Protein AF-B9FNY4-F1 (afdb_monomer)

Secondary structure (DSSP, 8-state):
---EETTEE--HHHHHHHHHHHHHHHHHHIIIIIHHHHHHHTTTPPPPPHHHHHHHHHHTT--GGG--SS-GGGGHHHHHHHHHHHHHHHHHHHHHHHHHS-GGGTTHHHHHHHHHHHHHHHHHHHHHHHHHHH-TTS-S-GGG--HHHHHHHHHHHHHHHHHHHHHHHHH-----TT-

Mean predicted aligned error: 11.74 Å

pLDDT: mean 81.32, std 11.99, range [42.44, 97.62]

Structure (mmCIF, N/CA/C/O backbone):
data_AF-B9FNY4-F1
#
_entry.id   AF-B9FNY4-F1
#
loop_
_atom_site.group_PDB
_atom_site.id
_atom_site.type_symbol
_atom_site.label_atom_id
_atom_site.label_alt_id
_atom_site.label_comp_id
_atom_site.label_asym_id
_atom_site.label_entity_id
_atom_site.label_seq_id
_atom_site.pdbx_PDB_ins_code
_atom_site.Cartn_x
_atom_site.Cartn_y
_atom_site.Cartn_z
_atom_site.occupancy
_atom_site.B_iso_or_equiv
_atom_site.auth_seq_id
_atom_site.auth_comp_id
_atom_site.auth_asym_id
_atom_site.auth_atom_id
_atom_site.pdbx_PDB_model_num
ATOM 1 N N . MET A 1 1 ? 3.031 2.724 -18.565 1.00 45.75 1 MET A N 1
ATOM 2 C CA . MET A 1 1 ? 2.401 1.517 -19.132 1.00 45.75 1 MET A CA 1
ATOM 3 C C . MET A 1 1 ? 1.024 1.893 -19.633 1.00 45.75 1 MET A C 1
ATOM 5 O O . MET A 1 1 ? 0.142 2.156 -18.815 1.00 45.75 1 MET A O 1
ATOM 9 N N . ASP A 1 2 ? 0.850 1.900 -20.95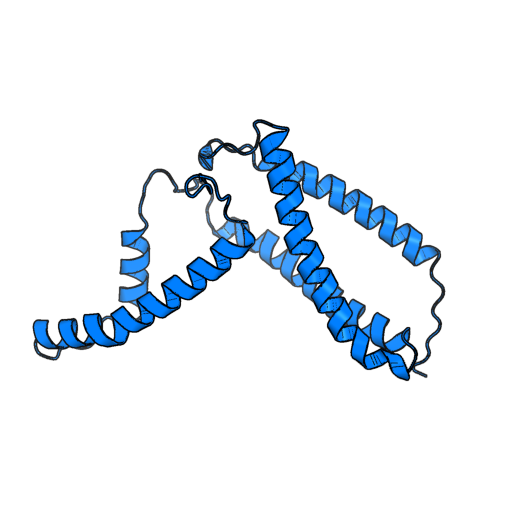1 1.00 42.44 2 ASP A N 1
ATOM 10 C CA . ASP A 1 2 ? -0.464 2.051 -21.567 1.00 42.44 2 ASP A CA 1
ATOM 11 C C . ASP A 1 2 ? -1.359 0.874 -21.174 1.00 42.44 2 ASP A C 1
ATOM 13 O O . ASP A 1 2 ? -1.026 -0.290 -21.394 1.00 42.44 2 ASP A O 1
ATOM 17 N N . ARG A 1 3 ? -2.494 1.176 -20.539 1.00 53.03 3 ARG A N 1
ATOM 18 C CA . ARG A 1 3 ? -3.477 0.172 -20.084 1.00 53.03 3 ARG A CA 1
ATOM 19 C C . ARG A 1 3 ? -4.667 0.066 -21.034 1.00 53.03 3 ARG A C 1
ATOM 21 O O . ARG A 1 3 ? -5.680 -0.540 -20.693 1.00 53.03 3 ARG A O 1
ATOM 28 N N . ALA A 1 4 ? -4.570 0.709 -22.194 1.00 49.94 4 ALA A N 1
ATOM 29 C CA . ALA A 1 4 ? -5.617 0.738 -23.196 1.00 49.94 4 ALA A CA 1
ATOM 30 C C . ALA A 1 4 ? -5.438 -0.429 -24.174 1.00 49.94 4 ALA A C 1
ATOM 32 O O . ALA A 1 4 ? -4.459 -0.489 -24.912 1.00 49.94 4 ALA A O 1
ATOM 33 N N . ILE A 1 5 ? -6.405 -1.346 -24.201 1.00 56.44 5 ILE A N 1
ATOM 34 C CA . ILE A 1 5 ? -6.552 -2.324 -25.282 1.00 56.44 5 ILE A CA 1
ATOM 35 C C . ILE A 1 5 ? -7.627 -1.765 -26.214 1.00 56.44 5 ILE A C 1
ATOM 37 O O . ILE A 1 5 ? -8.829 -1.912 -25.972 1.00 56.44 5 ILE A O 1
ATOM 41 N N . GLY A 1 6 ? -7.198 -1.033 -27.243 1.00 69.25 6 GLY A N 1
ATOM 42 C CA . GLY A 1 6 ? -8.106 -0.298 -28.124 1.00 69.25 6 GLY A CA 1
ATOM 43 C C . GLY A 1 6 ? -8.939 0.722 -27.340 1.00 69.25 6 GLY A C 1
ATOM 44 O O . GLY A 1 6 ? -8.407 1.696 -26.817 1.00 69.25 6 GLY A O 1
ATOM 45 N N . ARG A 1 7 ? -10.255 0.494 -27.238 1.00 60.91 7 ARG A N 1
ATOM 46 C CA . ARG A 1 7 ? -11.202 1.389 -26.542 1.00 60.91 7 ARG A CA 1
ATOM 47 C C . ARG A 1 7 ? -11.430 1.029 -25.061 1.00 60.91 7 ARG A C 1
ATOM 49 O O . ARG A 1 7 ? -12.143 1.752 -24.371 1.00 60.91 7 ARG A O 1
ATOM 56 N N . PHE A 1 8 ? -10.860 -0.077 -24.573 1.00 56.94 8 PHE A N 1
ATOM 57 C CA . PHE A 1 8 ? -11.051 -0.581 -23.208 1.00 56.94 8 PHE A CA 1
ATOM 58 C C . PHE A 1 8 ? -9.840 -0.264 -22.322 1.00 56.94 8 PHE A C 1
ATOM 60 O O . PHE A 1 8 ? -8.714 -0.629 -22.658 1.00 56.94 8 PHE A O 1
ATOM 67 N N . HIS A 1 9 ? -10.064 0.402 -21.185 1.00 57.34 9 HI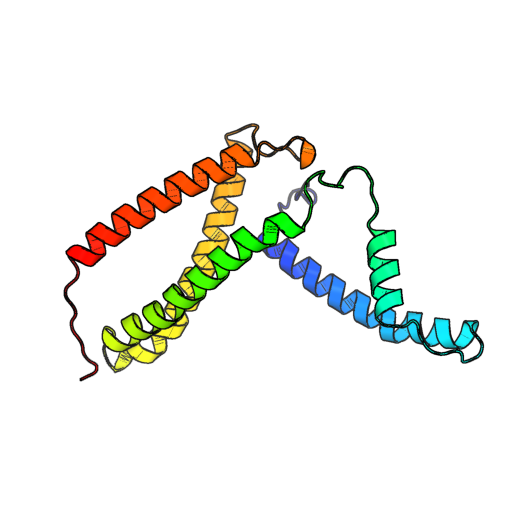S A N 1
ATOM 68 C CA . HIS A 1 9 ? -9.010 0.739 -20.227 1.00 57.34 9 HIS A CA 1
ATOM 69 C C . HIS A 1 9 ? -8.999 -0.281 -19.087 1.00 57.34 9 HIS A C 1
ATOM 71 O O . HIS A 1 9 ? -9.937 -0.354 -18.296 1.00 57.34 9 HIS A O 1
ATOM 77 N N . VAL A 1 10 ? -7.944 -1.090 -19.032 1.00 63.94 10 VAL A N 1
ATOM 78 C CA . VAL A 1 10 ? -7.788 -2.188 -18.077 1.00 63.94 10 VAL A CA 1
ATOM 79 C C . VAL A 1 10 ? -7.525 -1.603 -16.678 1.00 63.94 10 VAL A C 1
ATOM 81 O O . VAL A 1 10 ? -6.499 -0.941 -16.476 1.00 63.94 10 VAL A O 1
ATOM 84 N N . PRO A 1 11 ? -8.415 -1.820 -15.686 1.00 64.81 11 PRO A N 1
ATOM 85 C CA . PRO A 1 11 ? -8.204 -1.331 -14.325 1.00 64.81 11 PRO A CA 1
ATOM 86 C C . PRO A 1 11 ? -6.929 -1.929 -13.720 1.00 64.81 11 PRO A C 1
ATOM 88 O O . PRO A 1 11 ? -6.668 -3.120 -13.893 1.00 64.81 11 PRO A O 1
ATOM 91 N N . ALA A 1 12 ? -6.165 -1.148 -12.948 1.00 58.91 12 ALA A N 1
ATOM 92 C CA . ALA A 1 12 ? -4.919 -1.618 -12.320 1.00 58.91 12 ALA A CA 1
ATOM 93 C C . ALA A 1 12 ? -5.113 -2.905 -11.494 1.00 58.91 12 ALA A C 1
ATOM 95 O O . ALA A 1 12 ? -4.279 -3.805 -11.541 1.00 58.91 12 ALA A O 1
ATOM 96 N N . ALA A 1 13 ? -6.257 -3.035 -10.814 1.00 56.66 13 ALA A N 1
ATOM 97 C CA . ALA A 1 13 ? -6.615 -4.226 -10.044 1.00 56.66 13 ALA A CA 1
ATOM 98 C C . ALA A 1 13 ? -6.668 -5.511 -10.899 1.00 56.66 13 ALA A C 1
ATOM 100 O O . ALA A 1 13 ? -6.303 -6.586 -10.432 1.00 56.66 13 ALA A O 1
ATOM 101 N N . SER A 1 14 ? -7.059 -5.411 -12.174 1.00 68.81 14 SER A N 1
ATOM 102 C CA . SER A 1 14 ? -7.124 -6.568 -13.079 1.00 68.81 14 SER A CA 1
ATOM 103 C C . SER A 1 14 ? -5.753 -7.008 -13.614 1.00 68.81 14 SER A C 1
ATOM 105 O O . SER A 1 14 ? -5.588 -8.172 -13.971 1.00 68.81 14 SER A O 1
ATOM 107 N N . MET A 1 15 ? -4.740 -6.132 -13.572 1.00 67.50 15 MET A N 1
ATOM 108 C CA . MET A 1 15 ? -3.353 -6.482 -13.919 1.00 67.50 15 MET A CA 1
ATOM 109 C C . MET A 1 15 ?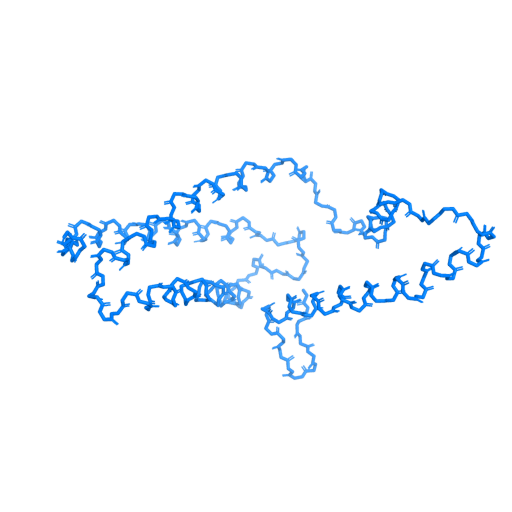 -2.729 -7.456 -12.907 1.00 67.50 15 MET A C 1
ATOM 111 O O . MET A 1 15 ? -1.887 -8.292 -13.250 1.00 67.50 15 MET A O 1
ATOM 115 N N . VAL A 1 16 ? -3.168 -7.386 -11.647 1.00 70.25 16 VAL A N 1
ATOM 116 C CA . VAL A 1 16 ? -2.762 -8.341 -10.607 1.00 70.25 16 VAL A CA 1
ATOM 117 C C . VAL A 1 16 ? -3.350 -9.723 -10.912 1.00 70.25 16 VAL A C 1
ATOM 119 O O . VAL A 1 16 ? -2.641 -10.725 -10.856 1.00 70.25 16 VAL A O 1
ATOM 122 N N . VAL A 1 17 ? -4.616 -9.781 -11.337 1.00 73.94 17 VAL A N 1
ATOM 123 C CA . VAL A 1 17 ? -5.280 -11.036 -11.729 1.00 73.94 17 VAL A CA 1
ATOM 124 C C . VAL A 1 17 ? -4.628 -11.646 -12.971 1.00 73.94 17 VAL A C 1
ATOM 126 O O . VAL A 1 17 ? -4.348 -12.843 -12.979 1.00 73.94 17 VAL A O 1
ATOM 129 N N . SER A 1 18 ? -4.304 -10.845 -13.995 1.00 75.50 18 SER A N 1
ATOM 130 C CA . SER A 1 18 ? -3.592 -11.353 -15.177 1.00 75.50 18 SER A CA 1
ATOM 131 C C . SER A 1 18 ? -2.202 -11.889 -14.833 1.00 75.50 18 SER A C 1
ATOM 133 O O . SER A 1 18 ? -1.769 -12.875 -15.423 1.00 75.50 18 SER A O 1
ATOM 135 N N . SER A 1 19 ? -1.527 -11.291 -13.845 1.00 75.81 19 SER A N 1
ATOM 136 C CA . SER A 1 19 ? -0.247 -11.798 -13.337 1.00 75.81 19 SER A CA 1
ATOM 137 C C . SER A 1 19 ? -0.413 -13.168 -12.676 1.00 75.81 19 SER A C 1
ATOM 139 O O . SER A 1 19 ? 0.359 -14.079 -12.966 1.00 75.81 19 SER A O 1
ATOM 141 N N . PHE A 1 20 ? -1.453 -13.361 -11.857 1.00 81.44 20 PHE A N 1
ATOM 142 C CA . PHE A 1 20 ? -1.758 -14.670 -11.270 1.00 81.44 20 PHE A CA 1
ATOM 143 C C . PHE A 1 20 ? -2.084 -15.726 -12.334 1.00 81.44 20 PHE A C 1
ATOM 145 O O . PHE A 1 20 ? -1.548 -16.832 -12.278 1.00 81.44 20 PHE A O 1
ATOM 152 N N . VAL A 1 21 ? -2.895 -15.385 -13.341 1.00 85.75 21 VAL A N 1
ATOM 153 C CA . VAL A 1 21 ? -3.209 -16.289 -14.462 1.00 85.75 21 VAL A CA 1
ATOM 154 C C . VAL A 1 21 ? -1.942 -16.659 -15.237 1.00 85.75 21 VAL A C 1
ATOM 156 O O . VAL A 1 21 ? -1.702 -17.838 -15.495 1.00 85.75 21 VAL A O 1
ATOM 159 N N . ALA A 1 22 ? -1.094 -15.679 -15.558 1.00 84.94 22 ALA A N 1
ATOM 160 C CA . ALA A 1 22 ? 0.165 -15.910 -16.260 1.00 84.94 22 ALA A CA 1
ATOM 161 C C . ALA A 1 22 ? 1.113 -16.818 -15.464 1.00 84.94 22 ALA A C 1
ATOM 163 O O . ALA A 1 22 ? 1.749 -17.696 -16.050 1.00 84.94 22 ALA A O 1
ATOM 164 N N . VAL A 1 23 ? 1.180 -16.664 -14.137 1.00 86.50 23 VAL A N 1
ATOM 165 C CA . VAL A 1 23 ? 1.952 -17.558 -13.261 1.00 86.50 23 VAL A CA 1
ATOM 166 C C . VAL A 1 23 ? 1.412 -18.983 -13.328 1.00 86.50 23 VAL A C 1
ATOM 168 O O . VAL A 1 23 ? 2.196 -19.905 -13.532 1.00 86.50 23 VAL A O 1
ATOM 171 N N . VAL A 1 24 ? 0.095 -19.179 -13.224 1.00 88.31 24 VAL A N 1
ATOM 172 C CA . VAL A 1 24 ? -0.523 -20.516 -13.293 1.00 88.31 24 VAL A CA 1
ATOM 173 C C . VAL A 1 24 ? -0.235 -21.195 -14.634 1.00 88.31 24 VAL A C 1
ATOM 175 O O . VAL A 1 24 ? 0.182 -22.353 -14.664 1.00 88.31 24 VAL A O 1
ATOM 178 N N . VAL A 1 25 ? -0.394 -20.469 -15.744 1.00 90.19 25 VAL A N 1
ATOM 179 C CA . VAL A 1 25 ? -0.090 -20.986 -17.089 1.00 90.19 25 VAL A CA 1
ATOM 180 C C . VAL A 1 25 ? 1.395 -21.320 -17.222 1.00 90.19 25 VAL A C 1
ATOM 182 O O . VAL A 1 25 ? 1.742 -22.393 -17.714 1.00 90.19 25 VAL A O 1
ATOM 185 N N . SER A 1 26 ? 2.274 -20.437 -16.744 1.00 84.06 26 SER A N 1
ATOM 186 C CA . SER A 1 26 ? 3.725 -20.634 -16.811 1.00 84.06 26 SER A CA 1
ATOM 187 C C . SER A 1 26 ? 4.168 -21.835 -15.983 1.00 84.06 26 SER A C 1
ATOM 189 O O . SER A 1 26 ? 4.960 -22.634 -16.468 1.00 84.06 26 SER A O 1
ATOM 191 N N . LEU A 1 27 ? 3.627 -22.019 -14.775 1.00 85.75 27 LEU A N 1
ATOM 192 C CA . LEU A 1 27 ? 3.876 -23.209 -13.959 1.00 85.75 27 LEU A CA 1
ATOM 193 C C . LEU A 1 27 ? 3.424 -24.479 -14.687 1.00 85.75 27 LEU A C 1
ATOM 195 O O . LEU A 1 27 ? 4.187 -25.438 -14.773 1.00 85.75 27 LEU A O 1
ATOM 199 N N . GLY A 1 28 ? 2.235 -24.456 -15.298 1.00 87.50 28 GLY A N 1
ATOM 200 C CA . GLY A 1 28 ? 1.740 -25.564 -16.113 1.00 87.50 28 GLY A CA 1
ATOM 201 C C . GLY A 1 28 ? 2.671 -25.909 -17.279 1.00 87.50 28 GLY A C 1
ATOM 202 O O . GLY A 1 28 ? 3.005 -27.077 -17.475 1.00 87.50 28 GLY A O 1
A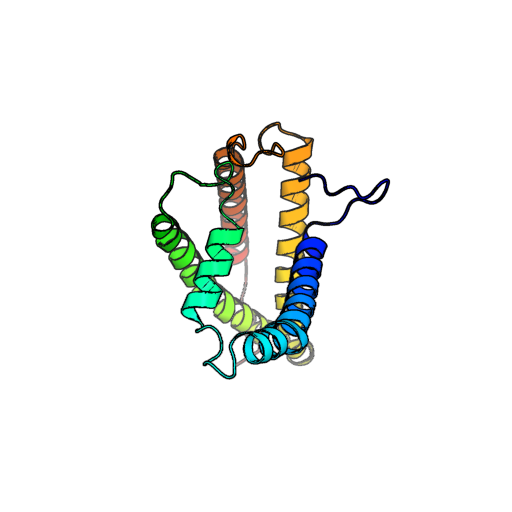TOM 203 N N . LEU A 1 29 ? 3.136 -24.902 -18.024 1.00 87.94 29 LEU A N 1
ATOM 204 C CA . LEU A 1 29 ? 4.075 -25.075 -19.136 1.00 87.94 29 LEU A CA 1
ATOM 205 C C . LEU A 1 29 ? 5.430 -25.606 -18.652 1.00 87.94 29 LEU A C 1
ATOM 207 O O . LEU A 1 29 ? 6.018 -26.508 -19.253 1.00 87.94 29 LEU A O 1
ATOM 211 N N . ILE A 1 30 ? 5.925 -25.057 -17.547 1.00 84.50 30 ILE A N 1
ATOM 212 C CA . ILE A 1 30 ? 7.208 -25.428 -16.974 1.00 84.50 30 ILE A CA 1
ATOM 213 C C . ILE A 1 30 ? 7.184 -26.890 -16.521 1.00 84.50 30 ILE A C 1
ATOM 215 O O . ILE A 1 30 ? 8.085 -27.652 -16.874 1.00 84.50 30 ILE A O 1
ATOM 219 N N . ASP A 1 31 ? 6.154 -27.297 -15.785 1.00 84.94 31 ASP A N 1
ATOM 220 C CA . ASP A 1 31 ? 6.104 -28.623 -15.180 1.00 84.94 31 ASP A CA 1
ATOM 221 C C . ASP A 1 31 ? 5.685 -29.713 -16.173 1.00 84.94 31 ASP A C 1
ATOM 223 O O . ASP A 1 31 ? 6.194 -30.834 -16.092 1.00 84.94 31 ASP A O 1
ATOM 227 N N . ARG A 1 32 ? 4.813 -29.397 -17.144 1.00 83.75 32 ARG A N 1
ATOM 228 C CA . ARG A 1 32 ? 4.325 -30.378 -18.131 1.00 83.75 32 ARG A CA 1
ATOM 229 C C . ARG A 1 32 ? 5.092 -30.428 -19.443 1.00 83.75 32 ARG A C 1
ATOM 231 O O . ARG A 1 32 ? 5.023 -31.458 -20.103 1.00 83.75 32 ARG A O 1
ATOM 238 N N . ALA A 1 33 ? 5.798 -29.368 -19.832 1.00 84.62 33 ALA A N 1
ATOM 239 C CA . ALA A 1 33 ? 6.523 -29.334 -21.103 1.00 84.62 33 ALA A CA 1
ATOM 240 C C . ALA A 1 33 ? 8.028 -29.132 -20.904 1.00 84.62 33 ALA A C 1
ATOM 242 O O . ALA A 1 33 ? 8.816 -29.981 -21.317 1.00 84.62 33 ALA A O 1
ATOM 243 N N . LEU A 1 34 ? 8.447 -28.056 -20.232 1.00 80.75 34 LEU A N 1
ATOM 244 C CA . LEU A 1 34 ? 9.872 -27.702 -20.159 1.00 80.75 34 LEU A CA 1
ATOM 245 C C . LEU A 1 34 ? 10.687 -28.686 -19.316 1.00 80.75 34 LEU A C 1
ATOM 247 O O . LEU A 1 34 ? 11.768 -29.082 -19.735 1.00 80.75 34 LEU A O 1
ATOM 251 N N . LEU A 1 35 ? 10.189 -29.120 -18.155 1.00 82.56 35 LEU A N 1
ATOM 252 C CA . LEU A 1 35 ? 10.872 -30.117 -17.327 1.00 82.56 35 LEU A CA 1
ATOM 253 C C . LEU A 1 35 ? 11.004 -31.498 -17.998 1.00 82.56 35 LEU A C 1
ATOM 255 O O . LEU A 1 35 ? 12.110 -32.045 -17.969 1.00 82.56 35 LEU A O 1
ATOM 259 N N . PRO A 1 36 ? 9.949 -32.098 -18.587 1.00 80.31 36 PRO A N 1
ATOM 260 C CA . PRO A 1 36 ? 10.094 -33.374 -19.285 1.00 80.31 36 PRO A CA 1
ATOM 261 C C . PRO A 1 36 ? 10.963 -33.256 -20.540 1.00 80.31 36 PRO A C 1
ATOM 263 O O . PRO A 1 36 ? 11.807 -34.122 -20.757 1.00 80.31 36 PRO A O 1
ATOM 266 N N . LEU A 1 37 ? 10.846 -32.164 -21.306 1.00 80.62 37 LEU A N 1
ATOM 267 C CA . LEU A 1 37 ? 11.718 -31.900 -22.453 1.00 80.62 37 LEU A CA 1
ATOM 268 C C . LEU A 1 37 ? 13.181 -31.746 -22.021 1.00 80.62 37 LEU A C 1
ATOM 270 O O . LEU A 1 37 ? 14.069 -32.337 -22.625 1.00 80.62 37 LEU A O 1
ATOM 274 N N . TRP A 1 38 ? 13.443 -31.019 -20.935 1.00 78.25 38 TRP A N 1
ATOM 275 C CA . TRP A 1 38 ? 14.786 -30.871 -20.376 1.00 78.25 38 TRP A CA 1
ATOM 276 C C . TRP A 1 38 ? 15.378 -32.216 -19.955 1.00 78.25 38 TRP A C 1
ATOM 278 O O . TRP A 1 38 ? 16.538 -32.499 -20.247 1.00 78.25 38 TRP A O 1
ATOM 288 N N . ARG A 1 39 ? 14.583 -33.074 -19.303 1.00 78.25 39 ARG A N 1
ATOM 289 C CA . ARG A 1 39 ? 15.006 -34.429 -18.912 1.00 78.25 39 ARG A CA 1
ATOM 290 C C . ARG A 1 39 ? 15.296 -35.313 -20.125 1.00 78.25 39 ARG A C 1
ATOM 292 O O . ARG A 1 39 ? 16.267 -36.066 -20.086 1.00 78.25 39 ARG A O 1
ATOM 299 N N . ALA A 1 40 ? 14.498 -35.191 -21.187 1.00 79.94 40 ALA A N 1
ATOM 300 C CA . ALA A 1 40 ? 14.701 -35.905 -22.444 1.00 79.94 40 ALA A CA 1
ATOM 301 C C . ALA A 1 40 ? 15.976 -35.439 -23.172 1.00 79.94 40 ALA A C 1
ATOM 303 O O . ALA A 1 40 ? 16.779 -36.267 -23.590 1.00 79.94 40 ALA A O 1
ATOM 304 N N . LEU A 1 41 ? 16.207 -34.125 -23.256 1.00 78.75 41 LEU A N 1
ATOM 305 C CA . LEU A 1 41 ? 17.367 -33.536 -23.939 1.00 78.75 41 LEU A CA 1
ATOM 306 C C . LEU A 1 41 ? 18.685 -33.731 -23.179 1.00 78.75 41 LEU A C 1
ATOM 308 O O . LEU A 1 41 ? 19.736 -33.880 -23.792 1.00 78.75 41 LEU A O 1
ATOM 312 N N . THR A 1 42 ? 18.653 -33.739 -21.845 1.00 77.94 42 THR A N 1
ATOM 313 C CA . THR A 1 42 ? 19.864 -33.879 -21.014 1.00 77.94 42 THR A CA 1
ATOM 314 C C . THR A 1 42 ? 20.189 -35.326 -20.634 1.00 77.94 42 THR A C 1
ATOM 316 O O . THR A 1 42 ? 21.063 -35.552 -19.795 1.00 77.94 42 THR A O 1
ATOM 319 N N . GLY A 1 43 ? 19.502 -36.306 -21.235 1.00 73.38 43 GLY A N 1
ATOM 320 C CA . GLY A 1 43 ? 19.780 -37.732 -21.041 1.00 73.38 43 GLY A CA 1
ATOM 321 C C . GLY A 1 43 ? 19.557 -38.221 -19.606 1.00 73.38 43 GLY A C 1
ATOM 322 O O . GLY A 1 43 ? 20.324 -39.044 -19.117 1.00 73.38 43 GLY A O 1
ATOM 323 N N . GLY A 1 44 ? 18.550 -37.691 -18.900 1.00 65.62 44 GLY A N 1
ATOM 324 C CA . GLY A 1 44 ? 18.219 -38.121 -17.532 1.00 65.62 44 GLY A CA 1
ATOM 325 C C . GLY A 1 44 ? 18.988 -37.420 -16.401 1.00 65.62 44 GLY A C 1
ATOM 326 O O . GLY A 1 44 ? 18.921 -37.861 -15.253 1.00 65.62 44 GLY A O 1
ATOM 327 N N . ARG A 1 45 ? 19.699 -36.315 -16.672 1.00 65.25 45 ARG A N 1
ATOM 328 C CA . ARG A 1 45 ? 20.307 -35.478 -15.618 1.00 65.25 45 ARG A CA 1
ATOM 329 C C . ARG A 1 45 ? 19.243 -34.831 -14.710 1.00 65.25 45 ARG A C 1
ATOM 331 O O . ARG A 1 45 ? 18.092 -34.631 -15.101 1.00 65.25 45 ARG A O 1
ATOM 338 N N . ARG A 1 46 ? 19.640 -34.496 -13.470 1.00 68.19 46 ARG A N 1
ATOM 339 C CA . ARG A 1 46 ? 18.775 -33.840 -12.466 1.00 68.19 46 ARG A CA 1
ATOM 340 C C . ARG A 1 46 ? 18.168 -32.552 -13.043 1.00 68.19 46 ARG A C 1
ATOM 342 O O . ARG A 1 46 ? 18.852 -31.793 -13.725 1.00 68.19 46 ARG A O 1
ATOM 349 N N . ALA A 1 47 ? 16.885 -32.318 -12.757 1.00 74.94 47 ALA A N 1
ATOM 350 C CA . ALA A 1 47 ? 16.187 -31.093 -13.148 1.00 74.94 47 ALA A CA 1
ATOM 351 C C . ALA A 1 47 ? 16.909 -29.840 -12.601 1.00 74.94 47 ALA A C 1
ATOM 353 O O . ALA A 1 47 ? 17.591 -29.951 -11.576 1.00 74.94 47 ALA A O 1
ATOM 354 N N . PRO A 1 48 ? 16.747 -28.662 -13.240 1.00 78.00 48 PRO A N 1
ATOM 355 C CA . PRO A 1 48 ? 17.355 -27.420 -12.774 1.00 78.00 48 PRO A CA 1
ATOM 356 C C . PRO A 1 48 ? 17.028 -27.176 -11.301 1.00 78.00 48 PRO A C 1
ATOM 358 O O . PRO A 1 48 ? 15.872 -27.311 -10.887 1.00 78.00 48 PRO A O 1
ATOM 361 N N . THR A 1 49 ? 18.039 -26.833 -10.504 1.00 82.56 49 THR A N 1
ATOM 362 C CA . THR A 1 49 ? 17.837 -26.598 -9.070 1.00 82.56 49 THR A CA 1
ATOM 363 C C . THR A 1 49 ? 16.947 -25.369 -8.847 1.00 82.56 49 THR A C 1
ATOM 365 O O . THR A 1 49 ? 16.886 -24.488 -9.713 1.00 82.56 49 THR A O 1
ATOM 368 N N . PRO A 1 50 ? 16.270 -25.250 -7.687 1.00 79.38 50 PRO A N 1
ATOM 369 C CA . PRO A 1 50 ? 15.489 -24.056 -7.366 1.00 79.38 50 PRO A CA 1
ATOM 370 C C . PRO A 1 50 ? 16.293 -22.759 -7.541 1.00 79.38 50 PRO A C 1
ATOM 372 O O . PRO A 1 50 ? 15.796 -21.808 -8.137 1.00 79.38 50 PRO A O 1
ATOM 375 N N . LEU A 1 51 ? 17.567 -22.754 -7.132 1.00 80.50 51 LEU A N 1
ATOM 376 C CA . LEU A 1 51 ? 18.462 -21.604 -7.296 1.00 80.50 51 LEU A CA 1
ATOM 377 C C . LEU A 1 51 ? 18.776 -21.292 -8.766 1.00 80.50 51 LEU A C 1
ATOM 379 O O . LEU A 1 51 ? 18.805 -20.126 -9.144 1.00 80.50 51 LEU A O 1
ATOM 383 N N . GLN A 1 52 ? 18.955 -22.304 -9.618 1.00 82.62 52 GLN A N 1
ATOM 384 C CA . GLN A 1 52 ? 19.167 -22.093 -11.055 1.00 82.62 52 GLN A CA 1
ATOM 385 C C . GLN A 1 52 ? 17.921 -21.522 -11.739 1.00 82.62 52 GLN A C 1
ATOM 387 O O . GLN A 1 52 ? 18.035 -20.634 -12.578 1.00 82.62 52 GLN A O 1
ATOM 392 N N . ARG A 1 53 ? 16.725 -21.986 -11.356 1.00 81.25 53 ARG A N 1
ATOM 393 C CA . ARG A 1 53 ? 15.454 -21.444 -11.867 1.00 81.25 53 ARG A CA 1
ATOM 394 C C . ARG A 1 53 ? 15.262 -19.983 -11.456 1.00 81.25 53 ARG A C 1
ATOM 396 O O . ARG A 1 53 ? 14.853 -19.176 -12.285 1.00 81.25 53 ARG A O 1
ATOM 403 N N . ILE A 1 54 ? 15.605 -19.647 -10.209 1.00 79.19 54 ILE A N 1
ATOM 404 C CA . ILE A 1 54 ? 15.619 -18.263 -9.714 1.00 79.19 54 ILE A CA 1
ATOM 405 C C . ILE A 1 54 ? 16.607 -17.419 -10.533 1.00 79.19 54 ILE A C 1
ATOM 407 O O . ILE A 1 54 ? 16.226 -16.370 -11.043 1.00 79.19 54 ILE A O 1
ATOM 411 N N . GLY A 1 55 ? 17.836 -17.904 -10.742 1.00 79.06 55 GLY A N 1
ATOM 412 C CA . GLY A 1 55 ? 18.864 -17.208 -11.523 1.00 79.06 55 GLY A CA 1
ATOM 413 C C . GLY A 1 55 ? 18.453 -16.921 -12.972 1.00 79.06 55 GLY A C 1
ATOM 414 O O . GLY A 1 55 ? 18.592 -15.792 -13.431 1.00 79.06 55 GLY A O 1
ATOM 415 N N . VAL A 1 56 ? 17.869 -17.901 -13.671 1.00 80.56 56 VAL A N 1
ATOM 416 C CA . VAL A 1 56 ? 17.340 -17.710 -15.038 1.00 80.56 56 VAL A CA 1
ATOM 417 C C . VAL A 1 56 ? 16.210 -16.677 -15.058 1.00 80.56 56 VAL A C 1
ATOM 419 O O . VAL A 1 56 ? 16.152 -15.848 -15.961 1.00 80.56 56 VAL A O 1
ATOM 422 N N . GLY A 1 57 ? 15.332 -16.689 -14.051 1.00 78.62 57 GLY A N 1
ATOM 423 C CA . GLY A 1 57 ? 14.259 -15.702 -13.924 1.00 78.62 57 GLY A CA 1
ATOM 424 C C . GLY A 1 57 ? 14.755 -14.274 -13.668 1.00 78.62 57 GLY A C 1
ATOM 425 O O . GLY A 1 57 ? 14.084 -13.330 -14.080 1.00 78.62 57 GLY A O 1
ATOM 426 N N . HIS A 1 58 ? 15.907 -14.106 -13.011 1.00 74.81 58 HIS A N 1
ATOM 427 C CA . HIS A 1 58 ? 16.559 -12.802 -12.867 1.00 74.81 58 HIS A CA 1
ATOM 428 C C . HIS A 1 58 ? 17.216 -12.355 -14.175 1.00 74.81 58 HIS A C 1
ATOM 430 O O . HIS A 1 58 ? 16.899 -11.272 -14.650 1.00 74.81 58 HIS A O 1
ATOM 436 N N . ALA A 1 59 ? 18.013 -13.217 -14.814 1.00 71.75 59 ALA A N 1
ATOM 437 C CA . ALA A 1 59 ? 18.693 -12.892 -16.072 1.00 71.75 59 ALA A CA 1
ATOM 438 C C . ALA A 1 59 ? 17.718 -12.559 -17.218 1.00 71.75 59 ALA A C 1
ATOM 440 O O . ALA A 1 59 ? 17.981 -11.689 -18.039 1.00 71.75 59 ALA A O 1
ATOM 441 N N . ALA A 1 60 ? 16.554 -13.216 -17.265 1.00 70.50 60 ALA A N 1
ATOM 442 C CA . ALA A 1 60 ? 15.513 -12.925 -18.254 1.00 70.50 60 ALA A CA 1
ATOM 443 C C . ALA A 1 60 ? 14.810 -11.566 -18.041 1.00 70.50 60 ALA A C 1
ATOM 445 O O . ALA A 1 60 ? 14.036 -11.146 -18.898 1.00 70.50 60 ALA A O 1
ATOM 446 N N . ARG A 1 61 ? 15.032 -10.904 -16.897 1.00 64.94 61 ARG A N 1
ATOM 447 C CA . ARG A 1 61 ? 14.455 -9.598 -16.541 1.00 64.94 61 ARG A CA 1
ATOM 448 C C . ARG A 1 61 ? 15.467 -8.453 -16.595 1.00 64.94 61 ARG A C 1
ATOM 450 O O . ARG A 1 61 ? 15.076 -7.328 -16.291 1.00 64.94 61 ARG A O 1
ATOM 457 N N . ASP A 1 62 ? 16.721 -8.724 -16.958 1.00 58.38 62 ASP A N 1
ATOM 458 C CA . ASP A 1 62 ? 17.790 -7.723 -17.025 1.00 58.38 62 ASP A CA 1
ATOM 459 C C . ASP A 1 62 ? 17.598 -6.803 -18.238 1.00 58.38 62 ASP A C 1
ATOM 461 O O . ASP A 1 62 ? 18.272 -6.906 -19.261 1.00 58.38 62 ASP A O 1
ATOM 465 N N . ASP A 1 63 ? 16.643 -5.889 -18.115 1.00 59.22 63 ASP A N 1
ATOM 466 C CA . ASP A 1 63 ? 16.501 -4.743 -18.994 1.00 59.22 63 ASP A CA 1
ATOM 467 C C . ASP A 1 63 ? 17.171 -3.540 -18.295 1.00 59.22 63 ASP A C 1
ATOM 469 O O . ASP A 1 63 ? 16.656 -3.048 -17.279 1.00 59.22 63 ASP A O 1
ATOM 473 N N . PRO A 1 64 ? 18.348 -3.075 -18.766 1.00 58.38 64 PRO A N 1
ATOM 474 C CA . PRO A 1 64 ? 19.162 -2.077 -18.066 1.00 58.38 64 PRO A CA 1
ATOM 475 C C . PRO A 1 64 ? 18.446 -0.730 -17.887 1.00 58.38 64 PRO A C 1
ATOM 477 O O . PRO A 1 64 ? 18.856 0.080 -17.058 1.00 58.38 64 PRO A O 1
ATOM 480 N N . ALA A 1 65 ? 17.348 -0.500 -18.613 1.00 59.12 65 ALA A N 1
ATOM 481 C CA . ALA A 1 65 ? 16.514 0.688 -18.483 1.00 59.12 65 ALA A CA 1
ATOM 482 C C . ALA A 1 65 ? 15.715 0.763 -17.162 1.00 59.12 65 ALA A C 1
ATOM 484 O O . ALA A 1 65 ? 15.253 1.847 -16.811 1.00 59.12 65 ALA A O 1
ATOM 485 N N . TRP A 1 66 ? 15.556 -0.336 -16.411 1.00 56.28 66 TRP A N 1
ATOM 486 C CA . TRP A 1 66 ? 14.689 -0.400 -15.215 1.00 56.28 66 TRP A CA 1
ATOM 487 C C . TRP A 1 66 ? 15.439 -0.645 -13.900 1.00 56.28 66 TRP A C 1
ATOM 489 O O . TRP A 1 66 ? 14.816 -0.821 -12.849 1.00 56.28 66 TRP A O 1
ATOM 499 N N . VAL A 1 67 ? 16.773 -0.649 -13.935 1.00 61.22 67 VAL A N 1
ATOM 500 C CA . VAL A 1 67 ? 17.597 -0.856 -12.740 1.00 61.22 67 VAL A CA 1
ATOM 501 C C . VAL A 1 67 ? 17.622 0.432 -11.916 1.00 61.22 67 VAL A C 1
ATOM 503 O O . VAL A 1 67 ? 18.250 1.421 -12.290 1.00 61.22 67 VAL A O 1
ATOM 506 N N . SER A 1 68 ? 16.922 0.420 -10.780 1.00 60.41 68 SER A N 1
ATOM 507 C CA . SER A 1 68 ? 16.962 1.524 -9.819 1.00 60.41 68 SER A CA 1
ATOM 508 C C . SER A 1 68 ? 18.347 1.612 -9.159 1.00 60.41 68 SER A C 1
ATOM 510 O O . SER A 1 68 ? 18.869 0.586 -8.719 1.00 60.41 68 SER A O 1
ATOM 512 N N . PRO A 1 69 ? 18.934 2.815 -9.022 1.00 64.12 69 PRO A N 1
ATOM 513 C CA . PRO A 1 69 ? 20.240 3.005 -8.388 1.00 64.12 69 PRO A CA 1
ATOM 514 C C . PRO A 1 69 ? 20.235 2.776 -6.863 1.00 64.12 69 PRO A C 1
ATOM 516 O O . PRO A 1 69 ? 21.296 2.763 -6.241 1.00 64.12 69 PRO A O 1
ATOM 519 N N . LEU A 1 70 ? 19.063 2.609 -6.235 1.00 67.62 70 LEU A N 1
ATOM 520 C CA . LEU A 1 70 ? 18.929 2.393 -4.791 1.00 67.62 70 LEU A CA 1
ATOM 521 C C . LEU A 1 70 ? 19.046 0.902 -4.424 1.00 67.62 70 LEU A C 1
ATOM 523 O O . LEU A 1 70 ? 18.314 0.080 -4.980 1.00 67.62 70 LEU A O 1
ATOM 527 N N . PRO A 1 71 ? 19.894 0.528 -3.444 1.00 74.38 71 PRO A N 1
ATOM 528 C CA . PRO A 1 71 ? 19.999 -0.860 -3.020 1.00 74.38 71 PRO A CA 1
ATOM 529 C C . PRO A 1 71 ? 18.707 -1.325 -2.341 1.00 74.38 71 PRO A C 1
ATOM 531 O O . PRO A 1 71 ? 18.169 -0.645 -1.466 1.00 74.38 71 PRO A O 1
ATOM 534 N N . ALA A 1 72 ? 18.249 -2.530 -2.697 1.00 72.38 72 ALA A N 1
ATOM 535 C CA . ALA A 1 72 ? 17.002 -3.122 -2.198 1.00 72.38 72 ALA A CA 1
ATOM 536 C C . ALA A 1 72 ? 16.923 -3.209 -0.660 1.00 72.38 72 ALA A C 1
ATOM 538 O O . ALA A 1 72 ? 15.830 -3.202 -0.096 1.00 72.38 72 ALA A O 1
ATOM 539 N N . ALA A 1 73 ? 18.071 -3.227 0.027 1.00 78.25 73 ALA A N 1
ATOM 540 C CA . ALA A 1 73 ? 18.155 -3.197 1.485 1.00 78.25 73 ALA A CA 1
ATOM 541 C C . ALA A 1 73 ? 17.453 -1.975 2.116 1.00 78.25 73 ALA A C 1
ATOM 543 O O . ALA A 1 73 ? 16.939 -2.079 3.226 1.00 78.25 73 ALA A O 1
ATOM 5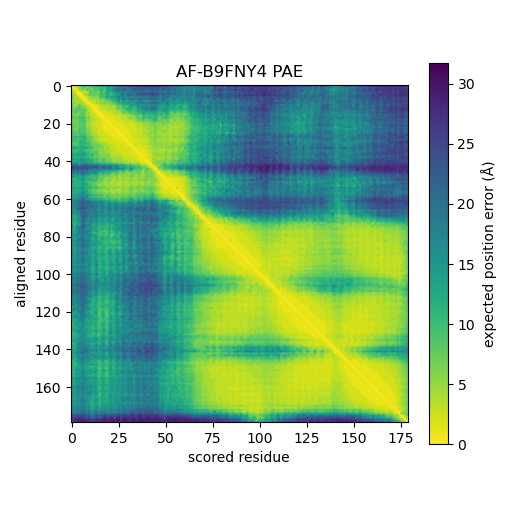44 N N . TRP A 1 74 ? 17.349 -0.843 1.409 1.00 76.25 74 TRP A N 1
ATOM 545 C CA . TRP A 1 74 ? 16.634 0.339 1.909 1.00 76.25 74 TRP A CA 1
ATOM 546 C C . TRP A 1 74 ? 15.126 0.141 2.053 1.00 76.25 74 TRP A C 1
ATOM 548 O O . TRP A 1 74 ? 14.499 0.851 2.834 1.00 76.25 74 TRP A O 1
ATOM 558 N N . LEU A 1 75 ? 14.537 -0.834 1.356 1.00 76.69 75 LEU A N 1
ATOM 559 C CA . LEU A 1 75 ? 13.115 -1.152 1.486 1.00 76.69 75 LEU A CA 1
ATOM 560 C C . LEU A 1 75 ? 12.798 -1.908 2.782 1.00 76.69 75 LEU A C 1
ATOM 562 O O . LEU A 1 75 ? 11.644 -1.942 3.203 1.00 76.69 75 LEU A O 1
ATOM 566 N N . VAL A 1 76 ? 13.806 -2.478 3.448 1.00 84.88 76 VAL A N 1
ATOM 567 C CA . VAL A 1 76 ? 13.608 -3.261 4.675 1.00 84.88 76 VAL A CA 1
ATOM 568 C C . VAL A 1 76 ? 12.958 -2.414 5.765 1.00 84.88 76 VAL A C 1
ATOM 570 O O . VAL A 1 76 ? 11.988 -2.853 6.376 1.00 84.88 76 VAL A O 1
ATOM 573 N N . LEU A 1 77 ? 13.440 -1.188 5.981 1.00 87.75 77 LEU A N 1
ATOM 574 C CA . LEU A 1 77 ? 12.903 -0.299 7.009 1.00 87.75 77 LEU A CA 1
ATOM 575 C C . LEU A 1 77 ? 11.426 0.084 6.776 1.00 87.75 77 LEU A C 1
ATOM 577 O O . LEU A 1 77 ? 10.624 -0.135 7.685 1.00 87.75 77 LEU A O 1
ATOM 581 N N . PRO A 1 78 ? 11.013 0.615 5.605 1.00 86.25 78 PRO A N 1
ATOM 582 C CA . PRO A 1 78 ? 9.611 0.948 5.370 1.00 86.25 78 PRO A CA 1
ATOM 583 C C . PRO A 1 78 ? 8.698 -0.285 5.403 1.00 86.25 78 PRO A C 1
ATOM 585 O O . PRO A 1 78 ? 7.600 -0.195 5.950 1.00 86.25 78 PRO A O 1
ATOM 588 N N . PHE A 1 79 ? 9.144 -1.448 4.910 1.00 85.12 79 PHE A N 1
ATOM 589 C CA . PHE A 1 79 ? 8.356 -2.680 5.033 1.00 85.12 79 PHE A CA 1
ATOM 590 C C . PHE A 1 79 ? 8.215 -3.142 6.485 1.00 85.12 79 PHE A C 1
ATOM 592 O O . PHE A 1 79 ? 7.123 -3.539 6.887 1.00 85.12 79 PHE A O 1
ATOM 599 N N . ALA A 1 80 ? 9.276 -3.052 7.289 1.00 88.62 80 ALA A N 1
ATOM 600 C CA . ALA A 1 80 ? 9.222 -3.393 8.707 1.00 88.62 80 ALA A CA 1
ATOM 601 C C . ALA A 1 80 ? 8.268 -2.468 9.477 1.00 88.62 80 ALA A C 1
ATOM 603 O O . ALA A 1 80 ? 7.444 -2.951 10.252 1.00 88.62 80 ALA A O 1
ATOM 604 N N . LEU A 1 81 ? 8.326 -1.155 9.227 1.00 88.44 81 LEU A N 1
ATOM 605 C CA . LEU A 1 81 ? 7.414 -0.184 9.839 1.00 88.44 81 LEU A CA 1
ATOM 606 C C . LEU A 1 81 ? 5.957 -0.426 9.429 1.00 88.44 81 LEU A C 1
ATOM 608 O O . LEU A 1 81 ? 5.075 -0.418 10.285 1.00 88.44 81 LEU A O 1
ATOM 612 N N . SER A 1 82 ? 5.704 -0.695 8.144 1.00 88.06 82 SER A N 1
ATOM 613 C CA . SER A 1 82 ? 4.365 -1.047 7.660 1.00 88.06 82 SER A CA 1
ATOM 614 C C . SER A 1 82 ? 3.850 -2.333 8.307 1.00 88.06 82 SER A C 1
ATOM 616 O O . SER A 1 82 ? 2.698 -2.381 8.727 1.00 88.06 82 SER A O 1
ATOM 618 N N . GLY A 1 83 ? 4.696 -3.361 8.426 1.00 87.69 83 GLY A N 1
ATOM 619 C CA . GLY A 1 83 ? 4.336 -4.626 9.067 1.00 87.69 83 GLY A CA 1
ATOM 620 C C . GLY A 1 83 ? 4.032 -4.467 10.557 1.00 87.69 83 GLY A C 1
ATOM 621 O O . GLY A 1 83 ? 3.049 -5.019 11.045 1.00 87.69 83 GLY A O 1
ATOM 622 N N . ALA A 1 84 ? 4.827 -3.666 11.273 1.00 93.00 84 ALA A N 1
ATOM 623 C CA . ALA A 1 84 ? 4.559 -3.337 12.669 1.00 93.00 84 ALA A CA 1
ATOM 624 C C . ALA A 1 84 ? 3.226 -2.586 12.822 1.00 93.00 84 ALA A C 1
ATOM 626 O O . ALA A 1 84 ? 2.421 -2.939 13.680 1.00 93.00 84 ALA A O 1
ATOM 627 N N . GLY A 1 85 ? 2.964 -1.596 11.962 1.00 90.38 85 GLY A N 1
ATOM 628 C CA . GLY A 1 85 ? 1.697 -0.862 11.944 1.00 90.38 85 GLY A CA 1
ATOM 629 C C . GLY A 1 85 ? 0.489 -1.777 11.738 1.00 90.38 85 GLY A C 1
ATOM 630 O O . GLY A 1 85 ? -0.469 -1.704 12.506 1.00 90.38 85 GLY A O 1
ATOM 631 N N . GLU A 1 86 ? 0.563 -2.691 10.770 1.00 88.75 86 GLU A N 1
ATOM 632 C CA . GLU A 1 86 ? -0.502 -3.660 10.491 1.00 88.75 86 GLU A CA 1
ATOM 633 C C . GLU A 1 86 ? -0.743 -4.605 11.681 1.00 88.75 86 GLU A C 1
ATOM 635 O O . GLU A 1 86 ? -1.888 -4.867 12.051 1.00 88.75 86 GLU A O 1
ATOM 640 N N . ALA A 1 87 ? 0.332 -5.064 12.333 1.00 91.62 87 ALA A N 1
ATOM 641 C CA . ALA A 1 87 ? 0.258 -5.940 13.501 1.00 91.62 87 ALA A CA 1
ATOM 642 C C . ALA A 1 87 ? -0.409 -5.270 14.714 1.00 91.62 87 ALA A C 1
ATOM 644 O O . ALA A 1 87 ? -1.108 -5.941 15.471 1.00 91.62 87 ALA A O 1
ATOM 645 N N . PHE A 1 88 ? -0.227 -3.957 14.894 1.00 91.69 88 PHE A N 1
ATOM 646 C CA . PHE A 1 88 ? -0.954 -3.194 15.913 1.00 91.69 88 PHE A CA 1
ATOM 647 C C . PHE A 1 88 ? -2.404 -2.915 15.504 1.00 91.69 88 PHE A C 1
ATOM 649 O O . PHE A 1 88 ? -3.309 -3.010 16.332 1.00 91.69 88 PHE A O 1
ATOM 656 N N . HIS A 1 89 ? -2.633 -2.565 14.239 1.00 91.62 89 HIS A N 1
ATOM 657 C CA . HIS A 1 89 ? -3.931 -2.118 13.747 1.00 91.62 89 HIS A CA 1
ATOM 658 C C . HIS A 1 89 ? -4.948 -3.261 13.624 1.00 91.62 89 HIS A C 1
ATOM 660 O O . HIS A 1 89 ? -6.056 -3.161 14.154 1.00 91.62 89 HIS A O 1
ATOM 666 N N . PHE A 1 90 ? -4.586 -4.358 12.956 1.00 88.44 90 PHE A N 1
ATOM 667 C CA . PHE A 1 90 ? -5.545 -5.383 12.540 1.00 88.44 90 PHE A CA 1
ATOM 668 C C . PHE A 1 90 ? -6.215 -6.118 13.720 1.00 88.44 90 PHE A C 1
ATOM 670 O O . PHE A 1 90 ? -7.449 -6.172 13.762 1.00 88.44 90 PHE A O 1
ATOM 677 N N . PRO A 1 91 ? -5.483 -6.625 14.736 1.00 89.56 91 PRO A N 1
ATOM 678 C CA . PRO A 1 91 ? -6.116 -7.278 15.884 1.00 89.56 91 PRO A CA 1
ATOM 679 C C . PRO A 1 91 ? -6.974 -6.315 16.714 1.00 89.56 91 PRO A C 1
ATOM 681 O O . PRO A 1 91 ? -8.048 -6.695 17.187 1.00 89.56 91 PRO A O 1
ATOM 684 N N . ALA A 1 92 ? -6.527 -5.063 16.871 1.00 90.75 92 ALA A N 1
ATOM 685 C CA . ALA A 1 92 ? -7.262 -4.037 17.606 1.00 90.75 92 ALA A CA 1
ATOM 686 C C . ALA A 1 92 ? -8.582 -3.683 16.906 1.00 90.75 92 ALA A C 1
ATOM 688 O O . ALA A 1 92 ? -9.627 -3.635 17.553 1.00 90.75 92 ALA A O 1
ATOM 689 N N . GLN A 1 93 ? -8.553 -3.519 15.581 1.00 89.94 93 GLN A N 1
ATOM 690 C CA . GLN A 1 93 ? -9.735 -3.256 14.762 1.00 89.94 93 GLN A CA 1
ATOM 691 C C . GLN A 1 93 ? -10.771 -4.379 14.888 1.00 89.94 93 GLN A C 1
ATOM 693 O O . GLN A 1 93 ? -11.944 -4.118 15.153 1.00 89.94 93 GLN A O 1
ATOM 698 N N . VAL A 1 94 ? -10.339 -5.634 14.733 1.00 87.56 94 VAL A N 1
ATOM 699 C CA . VAL A 1 94 ? -11.227 -6.798 14.853 1.00 87.56 94 VAL A CA 1
ATOM 700 C C . VAL A 1 94 ? -11.839 -6.866 16.253 1.00 87.56 94 VAL A C 1
ATOM 702 O O . VAL A 1 94 ? -13.051 -7.037 16.389 1.00 87.56 94 VAL A O 1
ATOM 705 N N . THR A 1 95 ? -11.024 -6.679 17.293 1.00 88.25 95 THR A N 1
ATOM 706 C CA . THR A 1 95 ? -11.484 -6.684 18.690 1.00 88.25 95 THR A CA 1
ATOM 707 C C . THR A 1 95 ? -12.533 -5.604 18.939 1.00 88.25 95 THR A C 1
ATOM 709 O O . THR A 1 95 ? -13.579 -5.901 19.514 1.00 88.25 95 THR A O 1
ATOM 712 N N . LEU A 1 96 ? -12.301 -4.383 18.446 1.00 88.56 96 LEU A N 1
ATOM 713 C CA . LEU A 1 96 ? -13.248 -3.276 18.562 1.00 88.56 96 LEU A CA 1
ATOM 714 C C . LEU A 1 96 ? -14.600 -3.632 17.930 1.00 88.56 96 LEU A C 1
ATOM 716 O O . LEU A 1 96 ? -15.637 -3.462 18.564 1.00 88.56 96 LEU A O 1
ATOM 720 N N . TYR A 1 97 ? -14.606 -4.184 16.714 1.00 87.38 97 TYR A N 1
ATOM 721 C CA . TYR A 1 97 ? -15.854 -4.570 16.046 1.00 87.38 97 TYR A CA 1
ATOM 722 C C . TYR A 1 97 ? -16.619 -5.645 16.818 1.00 87.38 97 TYR A C 1
ATOM 724 O O . TYR A 1 97 ? -17.834 -5.541 16.972 1.00 87.38 97 TYR A O 1
ATOM 732 N N . TYR A 1 98 ? -15.929 -6.649 17.361 1.00 85.88 98 TYR A N 1
ATOM 733 C CA . TYR A 1 98 ? -16.581 -7.682 18.170 1.00 85.88 98 TYR A CA 1
ATOM 734 C C . TYR A 1 98 ? -17.130 -7.168 19.508 1.00 85.88 98 TYR A C 1
ATOM 736 O O . TYR A 1 98 ? -18.120 -7.719 19.998 1.00 85.88 98 TYR A O 1
ATOM 744 N N . GLN A 1 99 ? -16.493 -6.159 20.109 1.00 87.25 99 GLN A N 1
ATOM 745 C CA . GLN A 1 99 ? -16.916 -5.562 21.382 1.00 87.25 99 GLN A CA 1
ATOM 746 C C . GLN A 1 99 ? -18.087 -4.590 21.220 1.00 87.25 99 GLN A C 1
ATOM 748 O O . GLN A 1 99 ? -18.948 -4.510 22.099 1.00 87.25 99 GLN A O 1
ATOM 753 N N . GLU A 1 100 ? -18.126 -3.874 20.098 1.00 87.88 100 GLU A N 1
ATOM 754 C CA . GLU A 1 100 ? -19.084 -2.793 19.870 1.00 87.88 100 GLU A CA 1
ATOM 755 C C . GLU A 1 100 ? -20.301 -3.230 19.039 1.00 87.88 100 GLU A C 1
ATOM 757 O O . GLU A 1 100 ? -21.330 -2.557 19.066 1.00 87.88 100 GLU A O 1
ATOM 762 N N . PHE A 1 101 ? -20.245 -4.366 18.333 1.00 86.44 101 PHE A N 1
ATOM 763 C CA . PHE A 1 101 ? -21.412 -4.877 17.610 1.00 86.44 101 PHE A CA 1
ATOM 764 C C . PHE A 1 101 ? -22.380 -5.638 18.519 1.00 86.44 101 PHE A C 1
ATOM 766 O O . PHE A 1 101 ? -21.956 -6.449 19.351 1.00 86.44 101 PHE A O 1
ATOM 773 N N . PRO A 1 102 ? -23.700 -5.463 18.314 1.00 85.94 102 PRO A N 1
ATOM 774 C CA . PRO A 1 102 ? -24.688 -6.272 19.006 1.00 85.94 102 PRO A CA 1
ATOM 775 C C . PRO A 1 102 ? -24.524 -7.754 18.618 1.00 85.94 102 PRO A C 1
ATOM 777 O O . PRO A 1 102 ? -24.073 -8.056 17.507 1.00 85.94 102 PRO A O 1
ATOM 780 N N . PRO A 1 103 ? -24.918 -8.704 19.488 1.00 83.12 103 PRO A N 1
ATOM 781 C CA . PRO A 1 103 ? -24.692 -10.136 19.272 1.00 83.12 103 PRO A CA 1
ATOM 782 C C . PRO A 1 103 ? -25.171 -10.662 17.913 1.00 83.12 103 PRO A C 1
ATOM 784 O O . PRO A 1 103 ? -24.490 -11.478 17.297 1.00 83.12 103 PRO A O 1
ATOM 787 N N . SER A 1 104 ? -26.298 -10.149 17.412 1.00 84.88 104 SER A N 1
ATOM 788 C CA . SER A 1 104 ? -26.877 -10.523 16.117 1.00 84.88 104 SER A CA 1
ATOM 789 C C . SER A 1 104 ? -26.038 -10.096 14.906 1.00 84.88 104 SER A C 1
ATOM 791 O O . SER A 1 104 ? -26.178 -10.686 13.838 1.00 84.88 104 SER A O 1
ATOM 793 N N . LEU A 1 105 ? -25.154 -9.102 15.056 1.00 85.56 105 LEU A N 1
ATOM 794 C CA . LEU A 1 105 ? -24.325 -8.556 13.977 1.00 85.56 105 LEU A CA 1
ATOM 795 C C . LEU A 1 105 ? -22.846 -8.931 14.091 1.00 85.56 105 LEU A C 1
ATOM 797 O O . LEU A 1 105 ? -22.073 -8.568 13.208 1.00 85.56 105 LEU A O 1
ATOM 801 N N . LYS A 1 106 ? -22.418 -9.692 15.105 1.00 80.88 106 LYS A N 1
ATOM 802 C CA . LYS A 1 106 ? -20.992 -10.029 15.295 1.00 80.88 106 LYS A CA 1
ATOM 803 C C . LYS A 1 106 ? -20.349 -10.683 14.065 1.00 80.88 106 LYS A C 1
ATOM 805 O O . LYS A 1 106 ? -19.222 -10.347 13.718 1.00 80.88 106 LYS A O 1
ATOM 810 N N . ASN A 1 107 ? -21.090 -11.517 13.334 1.00 81.88 107 ASN A N 1
ATOM 811 C CA . ASN A 1 107 ? -20.597 -12.153 12.106 1.00 81.88 107 ASN A CA 1
ATOM 812 C C . ASN A 1 107 ? -20.374 -11.169 10.939 1.00 81.88 107 ASN A C 1
ATOM 814 O O . ASN A 1 107 ? -19.694 -11.518 9.980 1.00 81.88 107 ASN A O 1
ATOM 818 N N . THR A 1 108 ? -20.903 -9.939 11.004 1.00 84.38 108 THR A N 1
ATOM 819 C CA . THR A 1 108 ? -20.639 -8.898 9.992 1.00 84.38 108 THR A CA 1
ATOM 820 C C . THR A 1 108 ? -19.300 -8.180 10.187 1.00 84.38 108 THR A C 1
ATOM 822 O O . THR A 1 108 ? -18.820 -7.539 9.251 1.00 84.38 108 THR A O 1
ATOM 825 N N . ALA A 1 109 ? -18.645 -8.335 11.346 1.00 79.75 109 ALA A N 1
ATOM 826 C CA . ALA A 1 109 ? -17.351 -7.714 11.640 1.00 79.75 109 ALA A CA 1
ATOM 827 C C . ALA A 1 109 ? -16.252 -8.133 10.648 1.00 79.75 109 ALA A C 1
ATOM 829 O O . ALA A 1 109 ? -15.505 -7.288 10.156 1.00 79.75 109 ALA A O 1
ATOM 830 N N . SER A 1 110 ? -16.183 -9.421 10.289 1.00 77.06 110 SER A N 1
ATOM 831 C CA . SER A 1 110 ? -15.219 -9.927 9.298 1.00 77.06 110 SER A CA 1
ATOM 832 C C . SER A 1 110 ? -15.487 -9.378 7.891 1.00 77.06 110 SER A C 1
ATOM 834 O O . SER A 1 110 ? -14.550 -9.026 7.173 1.00 77.06 110 SER A O 1
ATOM 836 N N . GLY A 1 111 ? -16.763 -9.237 7.517 1.00 84.19 111 GLY A N 1
ATOM 837 C CA . GLY A 1 111 ? -17.177 -8.628 6.253 1.00 84.19 111 GLY A CA 1
ATOM 838 C C . GLY A 1 111 ? -16.784 -7.153 6.15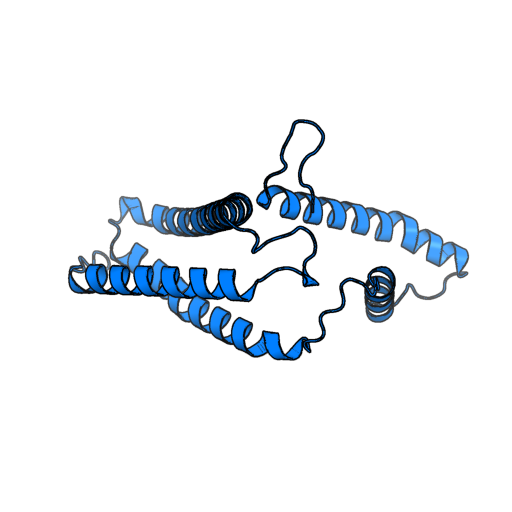8 1.00 84.19 111 GLY A C 1
ATOM 839 O O . GLY A 1 111 ? -16.288 -6.718 5.121 1.00 84.19 111 GLY A O 1
ATOM 840 N N . MET A 1 112 ? -16.923 -6.390 7.247 1.00 85.12 112 MET A N 1
ATOM 841 C CA . MET A 1 112 ? -16.493 -4.989 7.281 1.00 85.12 112 MET A CA 1
ATOM 842 C C . MET A 1 112 ? -14.984 -4.823 7.092 1.00 85.12 112 MET A C 1
ATOM 844 O O . MET A 1 112 ? -14.567 -3.934 6.354 1.00 85.12 112 MET A O 1
ATOM 848 N N . VAL A 1 113 ? -14.165 -5.694 7.690 1.00 84.94 113 VAL A N 1
ATOM 849 C CA . VAL A 1 113 ? -12.705 -5.667 7.490 1.00 84.94 113 VAL A CA 1
ATOM 850 C C . VAL A 1 113 ? -12.355 -5.863 6.011 1.00 84.94 113 VAL A C 1
ATOM 852 O O . VAL A 1 113 ? -11.616 -5.059 5.444 1.00 84.94 113 VAL A O 1
ATOM 855 N N . ALA A 1 114 ? -12.942 -6.868 5.354 1.00 85.44 114 ALA A N 1
ATOM 856 C CA . ALA A 1 114 ? -12.743 -7.097 3.921 1.00 85.44 114 ALA A CA 1
ATOM 857 C C . ALA A 1 114 ? -13.199 -5.904 3.061 1.00 85.44 114 ALA A C 1
ATOM 859 O O . ALA A 1 114 ? -12.509 -5.525 2.113 1.00 85.44 114 ALA A O 1
ATOM 860 N N . MET A 1 115 ? -14.326 -5.278 3.412 1.00 89.94 115 MET A N 1
ATOM 861 C CA . MET A 1 115 ? -14.827 -4.088 2.719 1.00 89.94 115 MET A CA 1
ATOM 862 C C . MET A 1 115 ? -13.880 -2.891 2.848 1.00 89.94 115 MET A C 1
ATOM 864 O O . MET A 1 115 ? -13.650 -2.197 1.859 1.00 89.94 115 MET A O 1
ATOM 868 N N . ILE A 1 116 ? -13.299 -2.661 4.029 1.00 89.12 116 ILE A N 1
ATOM 869 C CA . ILE A 1 116 ? -12.331 -1.576 4.256 1.00 89.12 116 ILE A CA 1
ATOM 870 C C . ILE A 1 116 ? -11.069 -1.795 3.417 1.00 89.12 116 ILE A C 1
ATOM 872 O O . ILE A 1 116 ? -10.605 -0.866 2.757 1.00 89.12 116 ILE A O 1
ATOM 876 N N . VAL A 1 117 ? -10.555 -3.029 3.373 1.00 86.81 117 VAL A N 1
ATOM 877 C CA . VAL A 1 117 ? -9.397 -3.385 2.536 1.00 86.81 117 VAL A CA 1
ATOM 878 C C . VAL A 1 117 ? -9.704 -3.160 1.053 1.00 86.81 117 VAL A C 1
ATOM 880 O O . VAL A 1 117 ? -8.920 -2.525 0.344 1.00 86.81 117 VAL A O 1
ATOM 883 N N . ALA A 1 118 ? -10.863 -3.627 0.579 1.00 86.81 118 ALA A N 1
ATOM 884 C CA . ALA A 1 118 ? -11.288 -3.428 -0.804 1.00 86.81 118 ALA A CA 1
ATOM 885 C C . ALA A 1 118 ? -11.400 -1.935 -1.151 1.00 86.81 118 ALA A C 1
ATOM 887 O O . ALA A 1 118 ? -10.873 -1.495 -2.175 1.00 86.81 118 ALA A O 1
ATOM 888 N N . LEU A 1 119 ? -12.029 -1.143 -0.278 1.00 91.44 119 LEU A N 1
ATOM 889 C CA . LEU A 1 119 ? -12.141 0.303 -0.446 1.00 91.44 119 LEU A CA 1
ATOM 890 C C . LEU A 1 119 ? -10.762 0.972 -0.507 1.00 91.44 119 LEU A C 1
ATOM 892 O O . LEU A 1 119 ? -10.555 1.838 -1.354 1.00 91.44 119 LEU A O 1
ATOM 896 N N . GLY A 1 120 ? -9.807 0.534 0.318 1.00 88.62 120 GLY A N 1
ATOM 897 C CA . GLY A 1 120 ? -8.424 1.010 0.286 1.00 88.62 120 GLY A CA 1
ATOM 898 C C . GLY A 1 120 ? -7.755 0.802 -1.077 1.00 88.62 120 GLY A C 1
ATOM 899 O O . GLY A 1 120 ? -7.186 1.742 -1.636 1.00 88.62 120 GLY A O 1
ATOM 900 N N . PHE A 1 121 ? -7.884 -0.391 -1.668 1.00 86.69 121 PHE A N 1
ATOM 901 C CA . PHE A 1 121 ? -7.344 -0.669 -3.005 1.00 86.69 121 PHE A CA 1
ATOM 902 C C . PHE A 1 121 ? -8.007 0.170 -4.107 1.00 86.69 121 PHE A C 1
ATOM 904 O O . PHE A 1 121 ? -7.317 0.692 -4.993 1.00 86.69 121 PHE A O 1
ATOM 911 N N . TYR A 1 122 ? -9.333 0.336 -4.057 1.00 87.88 122 TYR A N 1
ATOM 912 C CA . TYR A 1 122 ? -10.051 1.166 -5.026 1.00 87.88 122 TYR A CA 1
ATOM 913 C C . TYR A 1 122 ? -9.684 2.644 -4.898 1.00 87.88 122 TYR A C 1
ATOM 915 O O . TYR A 1 122 ? -9.404 3.287 -5.910 1.00 87.88 122 TYR A O 1
ATOM 923 N N . LEU A 1 123 ? -9.618 3.170 -3.672 1.00 89.81 123 LEU A N 1
ATOM 924 C CA . LEU A 1 123 ? -9.244 4.558 -3.417 1.00 89.81 123 LEU A CA 1
ATOM 925 C C . LEU A 1 123 ? -7.795 4.830 -3.835 1.00 89.81 123 LEU A C 1
ATOM 927 O O . LEU A 1 123 ? -7.529 5.852 -4.461 1.00 89.81 123 LEU A O 1
ATOM 931 N N . SER A 1 124 ? -6.876 3.896 -3.571 1.00 88.94 124 SER A N 1
ATOM 932 C CA . SER A 1 124 ? -5.490 3.976 -4.047 1.00 88.94 124 SER A CA 1
ATOM 933 C C . SER A 1 124 ? -5.425 4.052 -5.576 1.00 88.94 124 SER A C 1
ATOM 935 O O . SER A 1 124 ? -4.759 4.926 -6.134 1.00 88.94 124 SER A O 1
ATOM 937 N N . THR A 1 125 ? -6.190 3.200 -6.266 1.00 87.62 125 THR A N 1
ATOM 938 C CA . THR A 1 125 ? -6.261 3.210 -7.735 1.00 87.62 125 THR A CA 1
ATOM 939 C C . THR A 1 125 ? -6.825 4.530 -8.260 1.00 87.62 125 THR A C 1
ATOM 941 O O . THR A 1 125 ? -6.255 5.111 -9.184 1.00 87.62 125 THR A O 1
ATOM 944 N N . ALA A 1 126 ? -7.914 5.021 -7.665 1.00 89.31 126 ALA A N 1
ATOM 945 C CA . ALA A 1 126 ? -8.542 6.281 -8.046 1.00 89.31 126 ALA A CA 1
ATOM 946 C C . ALA A 1 126 ? -7.613 7.480 -7.811 1.00 89.31 126 ALA A C 1
ATOM 948 O O . ALA A 1 126 ? -7.510 8.349 -8.673 1.00 89.31 126 ALA A O 1
ATOM 949 N N . LEU A 1 127 ? -6.889 7.502 -6.688 1.00 91.56 127 LEU A N 1
ATOM 950 C CA . LEU A 1 127 ? -5.910 8.542 -6.380 1.00 91.56 127 LEU A CA 1
ATOM 951 C C . LEU A 1 127 ? -4.780 8.562 -7.412 1.00 91.56 127 LEU A C 1
ATOM 953 O O . LEU A 1 127 ? -4.459 9.619 -7.947 1.00 91.56 127 LEU A O 1
ATOM 957 N N . VAL A 1 128 ? -4.194 7.403 -7.728 1.00 90.50 128 VAL A N 1
ATOM 958 C CA . VAL A 1 128 ? -3.129 7.312 -8.739 1.00 90.50 128 VAL A CA 1
ATOM 959 C C . VAL A 1 128 ? -3.636 7.755 -10.113 1.00 90.50 128 VAL A C 1
ATOM 961 O O . VAL A 1 128 ? -2.911 8.445 -10.829 1.00 90.50 128 VAL A O 1
ATOM 964 N N . ASP A 1 129 ? -4.866 7.391 -10.488 1.00 88.31 129 ASP A N 1
ATOM 965 C CA . ASP A 1 129 ? -5.471 7.839 -11.747 1.00 88.31 129 ASP A CA 1
ATOM 966 C C . ASP A 1 129 ? -5.692 9.359 -11.762 1.00 88.31 129 ASP A C 1
ATOM 968 O O . ASP A 1 129 ? -5.324 10.033 -12.724 1.00 88.31 129 ASP A O 1
ATOM 972 N N . ALA A 1 130 ? -6.203 9.924 -10.666 1.00 92.25 130 ALA A N 1
ATOM 973 C CA . ALA A 1 130 ? -6.387 11.363 -10.518 1.00 92.25 130 ALA A CA 1
ATOM 974 C C . ALA A 1 130 ? -5.055 12.123 -10.618 1.00 92.25 130 ALA A C 1
ATOM 976 O O . ALA A 1 130 ? -4.961 13.093 -11.366 1.00 92.25 130 ALA A O 1
ATOM 977 N N . VAL A 1 131 ? -4.002 11.656 -9.936 1.00 93.44 131 VAL A N 1
ATOM 978 C CA . VAL A 1 131 ? -2.666 12.274 -9.998 1.00 93.44 131 VAL A CA 1
ATOM 979 C C . VAL A 1 131 ? -2.091 12.195 -11.412 1.00 93.44 131 VAL A C 1
ATOM 981 O O . VAL A 1 131 ? -1.531 13.183 -11.885 1.00 93.44 131 VAL A O 1
ATOM 984 N N . ARG A 1 132 ? -2.263 11.069 -12.117 1.00 90.75 132 ARG A N 1
ATOM 985 C CA . ARG A 1 132 ? -1.829 10.922 -13.519 1.00 90.75 132 ARG A CA 1
ATOM 986 C C . ARG A 1 132 ? -2.540 11.888 -14.463 1.00 90.75 132 ARG A C 1
ATOM 988 O O . ARG A 1 132 ? -1.917 12.376 -15.396 1.00 90.75 132 ARG A O 1
ATOM 995 N N . ARG A 1 133 ? -3.828 12.161 -14.236 1.00 90.19 133 ARG A N 1
ATOM 996 C CA . ARG A 1 133 ? -4.609 13.101 -15.059 1.00 90.19 133 ARG A CA 1
ATOM 997 C C . ARG A 1 133 ? -4.314 14.561 -14.729 1.00 90.19 133 ARG A C 1
ATOM 999 O O . ARG A 1 133 ? -4.327 15.397 -15.624 1.00 90.19 133 ARG A O 1
ATOM 1006 N N . ALA A 1 134 ? -4.094 14.871 -13.454 1.00 93.38 134 ALA A N 1
ATOM 1007 C CA . ALA A 1 134 ? -3.966 16.244 -12.972 1.00 93.38 134 ALA A CA 1
ATOM 1008 C C . ALA A 1 134 ? -2.523 16.769 -12.976 1.00 93.38 134 ALA A C 1
ATOM 1010 O O . ALA A 1 134 ? -2.314 17.979 -12.928 1.00 93.38 134 ALA A O 1
ATOM 1011 N N . THR A 1 135 ? -1.519 15.888 -12.996 1.00 93.38 135 THR A N 1
ATOM 1012 C CA . THR A 1 135 ? -0.113 16.271 -12.817 1.00 93.38 135 THR A CA 1
ATOM 1013 C C . THR A 1 135 ? 0.809 15.538 -13.785 1.00 93.38 135 THR A C 1
ATOM 1015 O O . THR A 1 135 ? 0.533 14.423 -14.217 1.00 93.38 135 THR A O 1
ATOM 1018 N N . ALA A 1 136 ? 1.981 16.121 -14.039 1.00 89.81 136 ALA A N 1
ATOM 1019 C CA . ALA A 1 136 ? 3.063 15.465 -14.772 1.00 89.81 136 ALA A CA 1
ATOM 1020 C C . ALA A 1 136 ? 3.928 14.535 -13.889 1.00 89.81 136 ALA A C 1
ATOM 1022 O O . ALA A 1 136 ? 5.020 14.148 -14.296 1.00 89.81 136 ALA A O 1
ATOM 1023 N N . TRP A 1 137 ? 3.506 14.211 -12.657 1.00 91.19 137 TRP A N 1
ATOM 1024 C CA . TRP A 1 137 ? 4.345 13.480 -11.693 1.00 91.19 137 TRP A CA 1
ATOM 1025 C C . TRP A 1 137 ? 4.530 11.998 -12.029 1.00 91.19 137 TRP A C 1
ATOM 1027 O O . TRP A 1 137 ? 5.532 11.410 -11.633 1.00 91.19 137 TRP A O 1
ATOM 1037 N N . LEU A 1 138 ? 3.583 11.393 -12.751 1.00 88.50 138 LEU A N 1
ATOM 1038 C CA . LEU A 1 138 ? 3.550 9.955 -13.044 1.00 88.50 138 LEU A CA 1
ATOM 1039 C C . LEU A 1 138 ? 3.546 9.677 -14.563 1.00 88.50 138 LEU A C 1
ATOM 1041 O O . LEU A 1 138 ? 2.550 9.159 -15.081 1.00 88.50 138 LEU A O 1
ATOM 1045 N N . PRO A 1 139 ? 4.630 10.007 -15.291 1.00 82.50 139 PRO A N 1
ATOM 1046 C CA . PRO A 1 139 ? 4.822 9.596 -16.678 1.00 82.50 139 PRO A CA 1
ATOM 1047 C C . PRO A 1 139 ? 4.957 8.067 -16.808 1.00 82.50 139 PRO A C 1
ATOM 1049 O O . PRO A 1 139 ? 5.054 7.332 -15.824 1.00 82.50 139 PRO A O 1
ATOM 1052 N N . ASP A 1 140 ? 4.952 7.558 -18.041 1.00 77.81 140 ASP A N 1
ATOM 1053 C CA . ASP A 1 140 ? 5.065 6.116 -18.297 1.00 77.81 140 ASP A CA 1
ATOM 1054 C C . ASP A 1 140 ? 6.449 5.532 -17.998 1.00 77.81 140 ASP A C 1
ATOM 1056 O O . ASP A 1 140 ? 6.554 4.334 -17.726 1.00 77.81 140 ASP A O 1
ATOM 1060 N N . ASN A 1 141 ? 7.486 6.373 -18.012 1.00 72.88 141 ASN A N 1
ATOM 1061 C CA . ASN A 1 141 ? 8.840 6.017 -17.610 1.00 72.88 141 ASN A CA 1
ATOM 1062 C C . ASN A 1 141 ? 8.995 6.173 -16.087 1.00 72.88 141 ASN A C 1
ATOM 1064 O O . ASN A 1 141 ? 8.871 7.274 -15.543 1.00 72.88 141 ASN A O 1
ATOM 1068 N N . MET A 1 142 ? 9.292 5.071 -15.396 1.00 69.94 142 MET A N 1
ATOM 1069 C CA . MET A 1 142 ? 9.406 5.049 -13.936 1.00 69.94 142 MET A CA 1
ATOM 1070 C C . MET A 1 142 ? 10.617 5.841 -13.431 1.00 69.94 142 MET A C 1
ATOM 1072 O O . MET A 1 142 ? 10.502 6.517 -12.415 1.00 69.94 142 MET A O 1
ATOM 1076 N N . ASN A 1 143 ? 11.728 5.861 -14.175 1.00 74.81 143 ASN A N 1
ATOM 1077 C CA . ASN A 1 143 ? 12.922 6.629 -13.795 1.00 74.81 143 ASN A CA 1
ATOM 1078 C C . ASN A 1 143 ? 12.725 8.144 -13.948 1.00 74.81 143 ASN A C 1
ATOM 1080 O O . ASN A 1 143 ? 13.432 8.927 -13.324 1.00 74.81 143 ASN A O 1
ATOM 1084 N N . ALA A 1 144 ? 11.763 8.560 -14.775 1.00 76.00 144 ALA A N 1
ATOM 1085 C CA . ALA A 1 144 ? 11.384 9.961 -14.942 1.00 76.00 144 ALA A CA 1
ATOM 1086 C C . ALA A 1 144 ? 10.223 10.377 -14.019 1.00 76.00 144 ALA A C 1
ATOM 1088 O O . ALA A 1 144 ? 9.817 11.540 -14.025 1.00 76.00 144 ALA A O 1
ATOM 1089 N N . SER A 1 145 ? 9.653 9.434 -13.261 1.00 83.88 145 SER A N 1
ATOM 1090 C CA . SER A 1 145 ? 8.516 9.700 -12.385 1.00 83.88 145 SER A CA 1
ATOM 1091 C C . SER A 1 145 ? 8.952 10.391 -11.101 1.00 83.88 145 SER A C 1
ATOM 1093 O O . SER A 1 145 ? 9.865 9.939 -10.418 1.00 83.88 145 SER A O 1
ATOM 1095 N N . ARG A 1 146 ? 8.235 11.458 -10.740 1.00 87.62 146 ARG A N 1
ATOM 1096 C CA . ARG A 1 146 ? 8.422 12.212 -9.494 1.00 87.62 146 ARG A CA 1
ATOM 1097 C C . ARG A 1 146 ? 7.663 11.544 -8.352 1.00 87.62 146 ARG A C 1
ATOM 1099 O O . ARG A 1 146 ? 6.668 12.070 -7.844 1.00 87.62 146 ARG A O 1
ATOM 1106 N N . LEU A 1 147 ? 8.084 10.326 -8.014 1.00 87.19 147 LEU A N 1
ATOM 1107 C CA . LEU A 1 147 ? 7.449 9.490 -6.991 1.00 87.19 147 LEU A CA 1
ATOM 1108 C C . LEU A 1 147 ? 7.461 10.159 -5.612 1.00 87.19 147 LEU A C 1
ATOM 1110 O O . LEU A 1 147 ? 6.528 9.977 -4.835 1.00 87.19 147 LEU A O 1
ATOM 1114 N N . GLU A 1 148 ? 8.465 10.983 -5.329 1.00 89.75 148 GLU A N 1
ATOM 1115 C CA . GLU A 1 148 ? 8.582 11.776 -4.110 1.00 89.75 148 GLU A CA 1
ATOM 1116 C C . GLU A 1 148 ? 7.358 12.668 -3.866 1.00 89.75 148 GLU A C 1
ATOM 1118 O O . GLU A 1 148 ? 6.860 12.728 -2.744 1.00 89.75 148 GLU A O 1
ATOM 1123 N N . ASN A 1 149 ? 6.805 13.288 -4.913 1.00 92.31 149 ASN A N 1
ATOM 1124 C CA . ASN A 1 149 ? 5.628 14.147 -4.781 1.00 92.31 149 ASN A CA 1
ATOM 1125 C C . ASN A 1 149 ? 4.372 13.335 -4.453 1.00 92.31 149 ASN A C 1
ATOM 1127 O O . ASN A 1 149 ? 3.552 13.760 -3.638 1.00 92.31 149 ASN A O 1
ATOM 1131 N N . LEU A 1 150 ? 4.234 12.147 -5.053 1.00 91.50 150 LEU A N 1
ATOM 1132 C CA . LEU A 1 150 ? 3.143 11.231 -4.728 1.00 91.50 150 LEU A CA 1
ATOM 1133 C C . LEU A 1 150 ? 3.248 10.753 -3.273 1.00 91.50 150 LEU A C 1
ATOM 1135 O O . LEU A 1 150 ? 2.239 10.723 -2.571 1.00 91.50 150 LEU A O 1
ATOM 1139 N N . TYR A 1 151 ? 4.453 10.423 -2.800 1.00 91.06 151 TYR A N 1
ATOM 1140 C CA . TYR A 1 151 ? 4.666 10.021 -1.409 1.00 91.06 151 TYR A CA 1
ATOM 1141 C C . TYR A 1 151 ? 4.384 11.154 -0.419 1.00 91.06 151 TYR A C 1
ATOM 1143 O O . TYR A 1 151 ? 3.744 10.910 0.601 1.00 91.06 151 TYR A O 1
ATOM 1151 N N . TRP A 1 152 ? 4.776 12.395 -0.724 1.00 95.25 152 TRP A N 1
ATOM 1152 C CA . TRP A 1 152 ? 4.432 13.550 0.111 1.00 95.25 152 TRP A CA 1
ATOM 1153 C C . TRP A 1 152 ? 2.928 13.825 0.147 1.00 95.25 152 TRP A C 1
ATOM 1155 O O . TRP A 1 152 ? 2.380 14.072 1.221 1.00 95.25 152 TRP A O 1
ATOM 1165 N N . LEU A 1 153 ? 2.242 13.724 -0.995 1.00 95.00 153 LEU A N 1
ATOM 1166 C CA . LEU A 1 153 ? 0.783 13.824 -1.054 1.00 95.00 153 LEU A CA 1
ATOM 1167 C C . LEU A 1 153 ? 0.120 12.768 -0.158 1.00 95.00 153 LEU A C 1
ATOM 1169 O O . LEU A 1 153 ? -0.758 13.095 0.640 1.00 95.00 153 LEU A O 1
ATOM 1173 N N . LEU A 1 154 ? 0.565 11.513 -0.259 1.00 93.38 154 LEU A N 1
ATOM 1174 C CA . LEU A 1 154 ? 0.083 10.424 0.588 1.00 93.38 154 LEU A CA 1
ATOM 1175 C C . LEU A 1 154 ? 0.359 10.693 2.071 1.00 93.38 154 LEU A C 1
ATOM 1177 O O . LEU A 1 154 ? -0.532 10.494 2.890 1.00 93.38 154 LEU A O 1
ATOM 1181 N N . ALA A 1 155 ? 1.548 11.191 2.419 1.00 94.19 155 ALA A N 1
ATOM 1182 C CA . ALA A 1 155 ? 1.898 11.525 3.796 1.00 94.19 155 ALA A CA 1
ATOM 1183 C C . ALA A 1 155 ? 0.959 12.592 4.385 1.00 94.19 155 ALA A C 1
ATOM 1185 O O . ALA A 1 155 ? 0.474 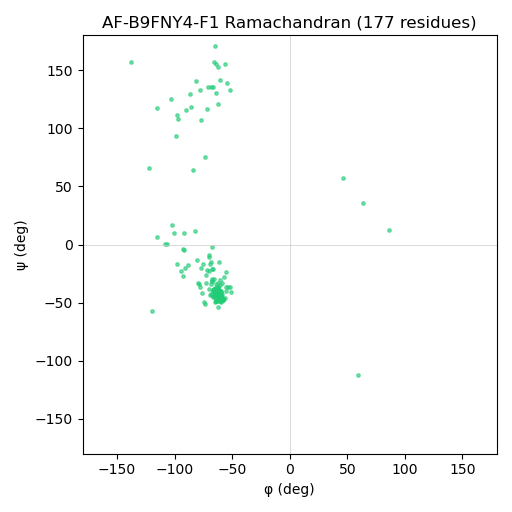12.430 5.504 1.00 94.19 155 ALA A O 1
ATOM 1186 N N . VAL A 1 156 ? 0.637 13.643 3.620 1.00 97.12 156 VAL A N 1
ATOM 1187 C CA . VAL A 1 156 ? -0.320 14.682 4.039 1.00 97.12 156 VAL A CA 1
ATOM 1188 C C . VAL A 1 156 ? -1.728 14.106 4.203 1.00 97.12 156 VAL A C 1
ATOM 1190 O O . VAL A 1 156 ? -2.371 14.354 5.222 1.00 97.12 156 VAL A O 1
ATOM 1193 N N . LEU A 1 157 ? -2.203 13.302 3.247 1.00 95.31 157 LEU A N 1
ATOM 1194 C CA . LEU A 1 157 ? -3.521 12.660 3.332 1.00 95.31 157 LEU A CA 1
ATOM 1195 C C . LEU A 1 157 ? -3.634 11.735 4.552 1.00 95.31 157 LEU A C 1
ATOM 1197 O O . LEU A 1 157 ? -4.634 11.779 5.268 1.00 95.31 157 LEU A O 1
ATOM 1201 N N . VAL A 1 158 ? -2.597 10.939 4.827 1.00 93.31 158 VAL A N 1
ATOM 1202 C CA . VAL A 1 158 ? -2.533 10.064 6.006 1.00 93.31 158 VAL A CA 1
ATOM 1203 C C . VAL A 1 158 ? -2.507 10.883 7.295 1.00 93.31 158 VAL A C 1
ATOM 1205 O O . VAL A 1 158 ? -3.219 10.537 8.235 1.00 93.31 158 VAL A O 1
ATOM 1208 N N . ALA A 1 159 ? -1.757 11.987 7.346 1.00 96.31 159 ALA A N 1
ATOM 1209 C CA . ALA A 1 159 ? -1.723 12.867 8.513 1.00 96.31 159 ALA A CA 1
ATOM 1210 C C . ALA A 1 159 ? -3.098 13.497 8.802 1.00 96.31 159 ALA A C 1
ATOM 1212 O O . ALA A 1 159 ? -3.539 13.514 9.952 1.00 96.31 159 ALA A O 1
ATOM 1213 N N . ILE A 1 160 ? -3.809 13.950 7.762 1.00 97.62 160 ILE A N 1
ATOM 1214 C CA . ILE A 1 160 ? -5.182 14.467 7.882 1.00 97.62 160 ILE A CA 1
ATOM 1215 C C . ILE A 1 160 ? -6.127 13.367 8.382 1.00 97.62 160 ILE A C 1
ATOM 1217 O O . ILE A 1 160 ? -6.873 13.590 9.337 1.00 97.62 160 ILE A O 1
ATOM 1221 N N . ASN A 1 161 ? -6.070 12.169 7.789 1.00 94.69 161 ASN A N 1
ATOM 1222 C CA . ASN A 1 161 ? -6.882 11.026 8.211 1.00 94.69 161 ASN A CA 1
ATOM 1223 C C . ASN A 1 161 ? -6.611 10.634 9.671 1.00 94.69 161 ASN A C 1
ATOM 1225 O O . ASN A 1 161 ? -7.543 10.364 10.424 1.00 94.69 161 ASN A O 1
ATOM 1229 N N . PHE A 1 162 ? -5.347 10.647 10.097 1.00 95.31 162 PHE A N 1
ATOM 1230 C CA . PHE A 1 162 ? -4.972 10.377 11.481 1.00 95.31 162 PHE A CA 1
ATOM 1231 C C . PHE A 1 162 ? -5.523 11.443 12.439 1.00 95.31 162 PHE A C 1
ATOM 1233 O O . PHE A 1 162 ? -6.078 11.103 13.482 1.00 95.31 162 PHE A O 1
ATOM 1240 N N . GLY A 1 163 ? -5.453 12.726 12.068 1.00 97.62 163 GLY A N 1
ATOM 1241 C CA . GLY A 1 163 ? -6.070 13.810 12.837 1.00 97.62 163 GLY A CA 1
ATOM 1242 C C . GLY A 1 163 ? -7.587 13.644 12.979 1.00 97.62 163 GLY A C 1
ATOM 1243 O O . GLY A 1 163 ? -8.123 13.774 14.081 1.00 97.62 163 GLY A O 1
ATOM 1244 N N . TYR A 1 164 ? -8.268 13.283 11.888 1.00 96.94 164 TYR A N 1
ATOM 1245 C CA . TYR A 1 164 ? -9.697 12.964 11.900 1.00 96.94 164 TYR A CA 1
ATOM 1246 C C . TYR A 1 164 ? -10.010 11.768 12.810 1.00 96.94 164 TYR A C 1
ATOM 1248 O O . TYR A 1 164 ? -10.884 11.864 13.671 1.00 96.94 164 TYR A O 1
ATOM 1256 N N . TYR A 1 165 ? -9.245 10.677 12.695 1.00 95.25 165 TYR A N 1
ATOM 1257 C CA . TYR A 1 165 ? -9.372 9.510 13.566 1.00 95.25 165 TYR A CA 1
ATOM 1258 C C . TYR A 1 165 ? -9.233 9.884 15.047 1.00 95.25 165 TYR A C 1
ATOM 1260 O O . TYR A 1 165 ? -10.066 9.478 15.852 1.00 95.25 165 TYR A O 1
ATOM 1268 N N . LEU A 1 166 ? -8.238 10.698 15.417 1.00 97.19 166 LEU A N 1
ATOM 1269 C CA . LEU A 1 166 ? -8.058 11.144 16.803 1.00 97.19 166 LEU A CA 1
ATOM 1270 C C . LEU A 1 166 ? -9.247 11.967 17.312 1.00 97.19 166 LEU A C 1
ATOM 1272 O O . LEU A 1 166 ? -9.625 11.831 18.477 1.00 97.19 166 LEU A O 1
ATOM 1276 N N . ALA A 1 167 ? -9.845 12.809 16.466 1.00 97.19 167 ALA A N 1
ATOM 1277 C CA . ALA A 1 167 ? -11.050 13.551 16.822 1.00 97.19 167 ALA A CA 1
ATOM 1278 C C . ALA A 1 167 ? -12.234 12.601 17.067 1.00 97.19 167 ALA A C 1
ATOM 1280 O O . ALA A 1 167 ? -12.872 12.681 18.116 1.00 97.19 167 ALA A O 1
ATOM 1281 N N . CYS A 1 168 ? -12.477 11.652 16.158 1.00 96.31 168 CYS A N 1
ATOM 1282 C CA . CYS A 1 168 ? -13.510 10.630 16.326 1.00 96.31 168 CYS A CA 1
ATOM 1283 C C . CYS A 1 168 ? -13.278 9.779 17.579 1.00 96.31 168 CYS A C 1
ATOM 1285 O O . CYS A 1 168 ? -14.201 9.599 18.365 1.00 96.31 168 CYS A O 1
ATOM 1287 N N . ALA A 1 169 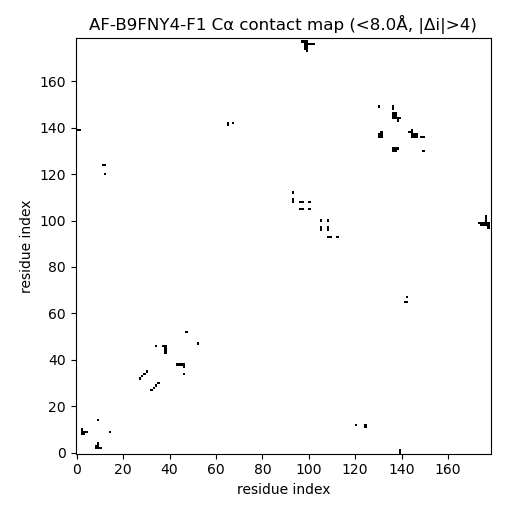? -12.049 9.316 17.811 1.00 94.62 169 ALA A N 1
ATOM 1288 C CA . ALA A 1 169 ? -11.691 8.490 18.959 1.00 94.62 169 ALA A CA 1
ATOM 1289 C C . ALA A 1 169 ? -11.911 9.217 20.294 1.00 94.62 169 ALA A C 1
ATOM 1291 O O . ALA A 1 169 ? -12.380 8.608 21.250 1.00 94.62 169 ALA A O 1
ATOM 1292 N N . LYS A 1 170 ? -11.629 10.526 20.361 1.00 94.81 170 LYS A N 1
ATOM 1293 C CA . LYS A 1 170 ? -11.906 11.345 21.555 1.00 94.81 170 LYS A CA 1
ATOM 1294 C C . LYS A 1 170 ? -13.398 11.528 21.826 1.00 94.81 170 LYS A C 1
ATOM 1296 O O . LYS A 1 170 ? -13.788 11.684 22.978 1.00 94.81 170 LYS A O 1
ATOM 1301 N N . LEU A 1 171 ? -14.217 11.558 20.777 1.00 94.81 171 LEU A N 1
ATOM 1302 C CA . LEU A 1 171 ? -15.667 11.736 20.881 1.00 94.81 171 LEU A CA 1
ATOM 1303 C C . LEU A 1 171 ? -16.415 10.405 21.060 1.00 94.81 171 LEU A C 1
ATOM 1305 O O . LEU A 1 171 ? -17.574 10.404 21.478 1.00 94.81 171 LEU A O 1
ATOM 1309 N N . TYR A 1 172 ? -15.768 9.281 20.748 1.00 92.88 172 TYR A N 1
ATOM 1310 C CA . TYR A 1 172 ? -16.362 7.953 20.800 1.00 92.88 172 TYR A CA 1
ATOM 1311 C C . TYR A 1 172 ? -16.603 7.486 22.241 1.00 92.88 172 TYR A C 1
ATOM 1313 O O . TYR A 1 172 ? -15.738 7.608 23.109 1.00 92.88 172 TYR A O 1
ATOM 1321 N N . LYS A 1 173 ? -17.781 6.904 22.495 1.00 90.50 173 LYS A N 1
ATOM 1322 C CA . LYS A 1 173 ? -18.148 6.296 23.781 1.00 90.50 173 LYS A CA 1
ATOM 1323 C C . LYS A 1 173 ? -18.345 4.795 23.601 1.00 90.50 173 LYS A C 1
ATOM 1325 O O . LYS A 1 173 ? -19.265 4.387 22.899 1.00 90.50 173 LYS A O 1
ATOM 1330 N N . TYR A 1 174 ? -17.515 4.008 24.278 1.00 86.94 174 TYR A N 1
ATOM 1331 C CA . TYR A 1 174 ? -17.568 2.547 24.253 1.00 86.94 174 TYR A CA 1
ATOM 1332 C C . TYR A 1 174 ? -18.871 2.017 24.856 1.00 86.94 174 TYR A C 1
ATOM 1334 O O . TYR A 1 174 ? -19.245 2.410 25.964 1.00 86.94 174 TYR A O 1
ATOM 1342 N N . GLN A 1 175 ? -19.536 1.114 24.137 1.00 76.88 175 GLN A N 1
ATOM 1343 C CA . GLN A 1 175 ? -20.767 0.454 24.581 1.00 76.88 175 GLN A CA 1
ATOM 1344 C C . GLN A 1 175 ? -20.475 -0.885 25.281 1.00 76.88 175 GLN A C 1
ATOM 1346 O O . GLN A 1 175 ? -21.231 -1.272 26.167 1.00 76.88 175 GLN A O 1
ATOM 1351 N N . ASN A 1 176 ? -19.362 -1.562 24.948 1.00 68.56 176 ASN A N 1
ATOM 1352 C CA . ASN A 1 176 ? -18.906 -2.813 25.577 1.00 68.56 176 ASN A CA 1
ATOM 1353 C C . ASN A 1 176 ? -20.011 -3.883 25.755 1.00 68.56 176 ASN A C 1
ATOM 1355 O O . ASN A 1 176 ? -20.217 -4.392 26.858 1.00 68.56 176 ASN A O 1
ATOM 1359 N N . PHE A 1 177 ? -20.679 -4.302 24.674 1.00 65.69 177 PHE A N 1
ATOM 1360 C CA . PHE A 1 177 ? -21.698 -5.373 24.709 1.00 65.69 177 PHE A CA 1
ATOM 1361 C C . PHE A 1 177 ? -21.133 -6.777 25.016 1.00 65.69 177 PHE A C 1
ATOM 1363 O O . PHE A 1 177 ? -21.873 -7.758 25.027 1.00 65.69 177 PHE A O 1
ATOM 1370 N N . GLY A 1 178 ? -19.812 -6.900 25.176 1.00 57.03 178 GLY A N 1
ATOM 1371 C CA . GLY A 1 178 ? -19.083 -8.156 25.367 1.00 57.03 178 GLY A CA 1
ATOM 1372 C C . GLY A 1 178 ? -18.644 -8.466 26.802 1.00 57.03 178 GLY A C 1
ATOM 1373 O O . GLY A 1 178 ? -17.746 -9.293 26.951 1.00 57.03 178 GLY A O 1
ATOM 1374 N N . LYS A 1 179 ? -19.210 -7.807 27.823 1.00 48.50 179 LYS A N 1
ATOM 1375 C CA . LYS A 1 179 ? -19.128 -8.275 29.218 1.00 48.50 179 LYS A CA 1
ATOM 1376 C C . LYS A 1 179 ? -20.248 -9.257 29.532 1.00 48.50 179 LYS A C 1
ATOM 1378 O O . LYS A 1 179 ? -21.375 -9.015 29.050 1.00 48.50 179 LYS A O 1
#

Organism: Oryza sativa subsp. japonica (NCBI:txid39947)

Nearest PDB structures (foldseek):
  7ytj-assembly1_A  TM=2.898E-01  e=9.527E+00  Saccharomyces cerevisiae

Foldseek 3Di:
DQQDPDPDRHQPVVVVVVVVVVVVVVVVCCVVPVQVVVCVVVVNDDGQDPVRVVVVVVVVPPPVLPDDPDDPVVVVVVVVVVVVVCVVPVVVQLVLLCQQDDPVCNVCSVVVVVVVVVVVVVVVSVLVVCCVVPHPQDDPRPVSHVVVVVVVVVVVVVVVVVVVVVVCVVVDDGPRNPD

Radius of gyration: 23.36 Å; Cα contacts (8 Å, |Δi|>4): 65; chains: 1; bounding box: 47×54×57 Å

Sequence (179 aa):
MDRAIGRFHVPAASMVVSSFVAVVVSLGLIDRALLPLWRALTGGRRAPTPLQRIGVGHAARDDPAWVSPLPAAWLVLPFALSGAGEAFHFPAQVTLYYQEFPPSLKNTASGMVAMIVALGFYLSTALVDAVRRATAWLPDNMNASRLENLYWLLAVLVAINFGYYLACAKLYKYQNFGK

InterPro domains:
  IPR036259 MFS transporter superfamily [G3DSA:1.20.1250.20] (1-177)
  IPR036259 MFS transporter superfamily [SSF103473] (67-172)

Solvent-accessible surface area (backbone atoms only — not comparable to full-atom values): 10482 Å² total; per-residue (Å²): 101,90,48,58,62,84,92,45,74,60,55,74,75,54,56,56,53,52,50,54,52,52,48,54,52,48,50,50,45,40,64,71,44,50,49,55,49,49,31,62,75,57,75,68,51,82,74,82,49,75,67,53,52,52,50,53,60,49,65,76,61,73,52,84,92,73,68,69,94,68,67,75,74,68,52,52,59,61,51,50,53,50,50,53,50,46,65,59,46,52,60,51,52,55,50,51,38,54,28,62,34,56,84,93,48,39,82,49,43,64,55,50,53,54,50,52,54,52,48,51,56,53,51,50,51,50,49,53,52,49,45,46,75,75,39,86,42,58,53,68,50,70,92,74,29,44,57,67,58,56,52,50,52,48,50,53,53,49,51,51,52,50,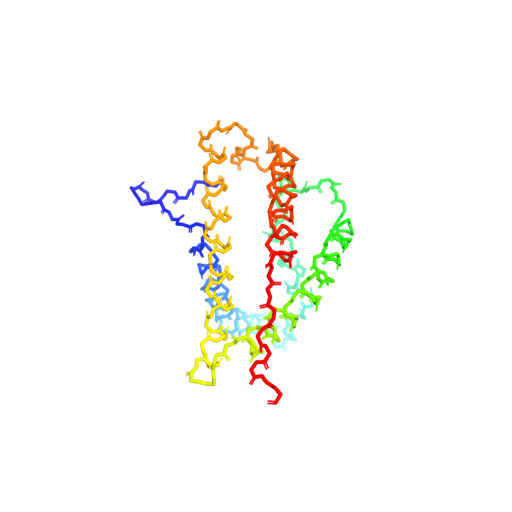54,50,50,54,55,51,57,73,71,56,78,88,75,58,71,69,117